Protein AF-0000000087748442 (afdb_homodimer)

Organism: NCBI:txid74557

Secondary structure (DSSP, 8-state):
--HHHHHHHHHHHHHHHHHHHHHHHHHHHHHHHT-----HHHHHHHHHHHHH-HHHHHHHHHHHHHHHHHHHHHTTS-HHHHHHHHHHHHHHHHHHHHHHTT---SSHHHHHHHHHHHHHHHHHHHHTT--/--HHHHHHHHHHHHHHHHHHHHHHHHHHHHHHHT-----HHHHHHHHHHHHH-HHHHHHHHHHHHHHHHHHHHHTTS-HHHHHHHHHHHHHHHHHHHHHHTT---SSHHHHHHHHHHHHHHHHHHHHTT--

pLDDT: mean 82.94, std 9.34, range [56.12, 96.44]

Nearest PDB structures (foldseek):
  8tgy-assembly1_A  TM=6.819E-01  e=2.103E-01  Clostridia bacterium
  8vxu-assembly1_A  TM=6.211E-01  e=9.793E-01  Clostridia bacterium
  7uwa-assembly1_h  TM=2.412E-01  e=6.612E+00  Citrus x limon
  7uwb-assembly1_o  TM=1.984E-01  e=6.973E+00  Citrus x limon
  8tgy-assembly1_A  TM=7.192E-01  e=1.270E-01  Clostridia bacterium

Foldseek 3Di:
DDLVVLLVLLLLLLLLLQQLVLLQVVLLVVLVVPQPDPDPVSVVVSVVVQCVDPSRVVSVVSNVVSVVSLVVSPVVDDPLQSVLSNVLSNLVSNVVNCVVVPDDDPDVVVSVVVSVVSVVVSVVSSVVPDD/DDPVVLLVLLLLLLLLLQQLVLLQVVLLVVLVVPQPDPDPVSVVVSVVVQCVDPSRVVSVVSNVVSVVSLVVSPVVDDPLQSVLSNVLSNVVSNVVNCVVVPDDDPDVVVVVVVSVVSNVVSVVSNVVPDD

InterPro domains:
  IPR018908 Putative transmembrane family 234 [PF10639] (10-125)
  IPR018908 Putative transmembrane family 234 [PTHR28668] (5-129)

Sequence (262 aa):
KNVMEALMSFVLVGALWGCTNPLLKQESGGAVYKRKSNALTEYLFEFYCTLSNWKFIIPFALNQSGSVAFVYFLGSSDISMAVPISNSFTFVFTAITSRLLGEKPKHPMYTYCGMLCVLVGVAICFHSKLPKNVMEALMSFVLVGALWGCTNPLLKQESGGAVYKRKSNALTEYLFEFYCTLSNWKFIIPFALNQSGSVAFVYFLGSSDISMAVPISNSFTFVFTAITSRLLGEKPKHPMYTYCGMLCVLVGVAICFHSKLP

Radius of gyration: 18.21 Å; Cα contacts (8 Å, |Δi|>4): 372; chains: 2; bounding box: 36×51×50 Å

Structure (mmCIF, N/CA/C/O backbone):
data_AF-0000000087748442-model_v1
#
loop_
_entity.id
_entity.type
_entity.pdbx_description
1 polymer 'Drug/Metabolite Transporter (DMT) Superfamily'
#
loop_
_atom_site.group_PDB
_atom_site.id
_atom_site.type_symbol
_atom_site.label_atom_id
_atom_site.label_alt_id
_atom_site.label_comp_id
_atom_site.label_asym_id
_atom_site.label_entity_id
_atom_site.label_seq_id
_atom_site.pdbx_PDB_ins_code
_atom_site.Cartn_x
_atom_site.Cartn_y
_atom_site.Cartn_z
_atom_site.occupancy
_atom_site.B_iso_or_equiv
_atom_site.auth_seq_id
_atom_site.auth_comp_id
_atom_site.auth_asym_id
_atom_site.auth_atom_id
_atom_site.pdbx_PDB_model_num
ATOM 1 N N . LYS A 1 1 ? -10.82 16.562 10.547 1 59.12 1 LYS A N 1
ATOM 2 C CA . LYS A 1 1 ? -11.383 15.227 10.391 1 59.12 1 LYS A CA 1
ATOM 3 C C . LYS A 1 1 ? -11.219 14.406 11.664 1 59.12 1 LYS A C 1
ATOM 5 O O . LYS A 1 1 ? -10.156 14.422 12.289 1 59.12 1 LYS A O 1
ATOM 10 N N . ASN A 1 2 ? -12.336 13.789 12.016 1 75.69 2 ASN A N 1
ATOM 11 C CA . ASN A 1 2 ? -12.273 13 13.234 1 75.69 2 ASN A CA 1
ATOM 12 C C . ASN A 1 2 ? -11.516 11.688 13.023 1 75.69 2 ASN A C 1
ATOM 14 O O . ASN A 1 2 ? -11.367 11.234 11.891 1 75.69 2 ASN A O 1
ATOM 18 N N . VAL A 1 3 ? -10.945 11.227 14 1 77.19 3 VAL A N 1
ATOM 19 C CA . VAL A 1 3 ? -10.078 10.047 13.984 1 77.19 3 VAL A CA 1
ATOM 20 C C . VAL A 1 3 ? -10.836 8.859 13.391 1 77.19 3 VAL A C 1
ATOM 22 O O . VAL A 1 3 ? -10.266 8.07 12.633 1 77.19 3 VAL A O 1
ATOM 25 N N . MET A 1 4 ? -12.148 8.797 13.68 1 81.31 4 MET A N 1
ATOM 26 C CA . MET A 1 4 ? -12.953 7.684 13.18 1 81.31 4 MET A CA 1
ATOM 27 C C . MET A 1 4 ? -13.133 7.773 11.672 1 81.31 4 MET A C 1
ATOM 29 O O . MET A 1 4 ? -13.07 6.758 10.969 1 81.31 4 MET A O 1
ATOM 33 N N . GLU A 1 5 ? -13.359 8.938 11.211 1 86.38 5 GLU A N 1
ATOM 34 C CA . GLU A 1 5 ? -13.492 9.141 9.773 1 86.38 5 GLU A CA 1
ATOM 35 C C . GLU A 1 5 ? -12.203 8.773 9.039 1 86.38 5 GLU A C 1
ATOM 37 O O . GLU A 1 5 ? -12.242 8.188 7.961 1 86.38 5 GLU A O 1
ATOM 42 N N . ALA A 1 6 ? -11.125 9.133 9.648 1 84.94 6 ALA A N 1
ATOM 43 C CA . ALA A 1 6 ? -9.82 8.789 9.07 1 84.94 6 ALA A CA 1
ATOM 44 C C . ALA A 1 6 ? -9.625 7.277 9.016 1 84.94 6 ALA A C 1
ATOM 46 O O . ALA A 1 6 ? -9.203 6.738 7.992 1 84.94 6 ALA A O 1
ATOM 47 N N . LEU A 1 7 ? -10.008 6.668 10.094 1 85.31 7 LEU A N 1
ATOM 48 C CA . LEU A 1 7 ? -9.867 5.215 10.156 1 85.31 7 LEU A CA 1
ATOM 49 C C . LEU A 1 7 ? -10.688 4.543 9.055 1 85.31 7 LEU A C 1
ATOM 51 O O . LEU A 1 7 ? -10.18 3.67 8.344 1 85.31 7 LEU A O 1
ATOM 55 N N . MET A 1 8 ? -11.914 4.969 8.922 1 90.81 8 MET A N 1
ATOM 56 C CA . MET A 1 8 ? -12.789 4.359 7.922 1 90.81 8 MET A CA 1
ATOM 57 C C . MET A 1 8 ? -12.258 4.602 6.512 1 90.81 8 MET A C 1
ATOM 59 O O . MET A 1 8 ? -12.352 3.729 5.648 1 90.81 8 MET A O 1
ATOM 63 N N . SER A 1 9 ? -11.781 5.766 6.328 1 92.69 9 SER A N 1
ATOM 64 C CA . SER A 1 9 ? -11.227 6.113 5.023 1 92.69 9 SER A CA 1
ATOM 65 C C . SER A 1 9 ? -10.062 5.195 4.66 1 92.69 9 SER A C 1
ATOM 67 O O . SER A 1 9 ? -9.992 4.695 3.533 1 92.69 9 SER A O 1
ATOM 69 N N . PHE A 1 10 ? -9.227 4.887 5.586 1 92.44 10 PHE A N 1
ATOM 70 C CA . PHE A 1 10 ? -8.039 4.105 5.266 1 92.44 10 PHE A CA 1
ATOM 71 C C . PHE A 1 10 ? -8.344 2.615 5.297 1 92.44 10 PHE A C 1
ATOM 73 O O . PHE A 1 10 ? -7.637 1.817 4.676 1 92.44 10 PHE A O 1
ATOM 80 N N . VAL A 1 11 ? -9.414 2.252 5.992 1 91.38 11 VAL A N 1
ATOM 81 C CA . VAL A 1 11 ? -9.914 0.891 5.852 1 91.38 11 VAL A CA 1
ATOM 82 C C . VAL A 1 11 ? -10.422 0.67 4.426 1 91.38 11 VAL A C 1
ATOM 84 O O . VAL A 1 11 ? -10.164 -0.376 3.828 1 91.38 11 VAL A O 1
ATOM 87 N N . LEU A 1 12 ? -11.141 1.641 3.953 1 95.31 12 LEU A N 1
ATOM 88 C CA . LEU A 1 12 ? -11.625 1.565 2.58 1 95.31 12 LEU A CA 1
ATOM 89 C C . LEU A 1 12 ? -10.469 1.417 1.603 1 95.31 12 LEU A C 1
ATOM 91 O O . LEU A 1 12 ? -10.516 0.583 0.696 1 95.31 12 LEU A O 1
ATOM 95 N N . VAL A 1 13 ? -9.43 2.201 1.771 1 95.62 13 VAL A N 1
ATOM 96 C CA . VAL A 1 13 ? -8.234 2.137 0.938 1 95.62 13 VAL A CA 1
ATOM 97 C C . VAL A 1 13 ? -7.613 0.745 1.028 1 95.62 13 VAL A C 1
ATOM 99 O O . VAL A 1 13 ? -7.309 0.127 0.006 1 95.62 13 VAL A O 1
ATOM 102 N N . GLY A 1 14 ? -7.488 0.225 2.246 1 95.25 14 GLY A N 1
ATOM 103 C CA . GLY A 1 14 ? -6.973 -1.119 2.453 1 95.25 14 GLY A CA 1
ATOM 104 C C . GLY A 1 14 ? -7.809 -2.189 1.773 1 95.25 14 GLY A C 1
ATOM 105 O O . GLY A 1 14 ? -7.266 -3.154 1.23 1 95.25 14 GLY A O 1
ATOM 106 N N . ALA A 1 15 ? -9.086 -1.947 1.81 1 95.81 15 ALA A N 1
ATOM 107 C CA . ALA A 1 15 ? -9.984 -2.898 1.164 1 95.81 15 ALA A CA 1
ATOM 108 C C . ALA A 1 15 ? -9.82 -2.867 -0.353 1 95.81 15 ALA A C 1
ATOM 110 O O . ALA A 1 15 ? -9.773 -3.914 -1.001 1 95.81 15 ALA A O 1
ATOM 111 N N . LEU A 1 16 ? -9.789 -1.716 -0.902 1 95.88 16 LEU A N 1
ATOM 112 C CA . LEU A 1 16 ? -9.617 -1.571 -2.344 1 95.88 16 LEU A CA 1
ATOM 113 C C . LEU A 1 16 ? -8.312 -2.223 -2.805 1 95.88 16 LEU A C 1
ATOM 115 O O . LEU A 1 16 ? -8.312 -2.998 -3.766 1 95.88 16 LEU A O 1
ATOM 119 N N . TRP A 1 17 ? -7.238 -1.954 -2.115 1 96.38 17 TRP A N 1
ATOM 120 C CA . TRP A 1 17 ? -5.961 -2.57 -2.459 1 96.38 17 TRP A CA 1
ATOM 121 C C . TRP A 1 17 ? -5.984 -4.066 -2.168 1 96.38 17 TRP A C 1
ATOM 123 O O . TRP A 1 17 ? -5.633 -4.879 -3.027 1 96.38 17 TRP A O 1
ATOM 133 N N . GLY A 1 18 ? -6.402 -4.457 -1.036 1 95.44 18 GLY A N 1
ATOM 134 C CA . GLY A 1 18 ? -6.34 -5.832 -0.576 1 95.44 18 GLY A CA 1
ATOM 135 C C . GLY A 1 18 ? -7.199 -6.777 -1.396 1 95.44 18 GLY A C 1
ATOM 136 O O . GLY A 1 18 ? -6.809 -7.914 -1.656 1 95.44 18 GLY A O 1
ATOM 137 N N . CYS A 1 19 ? -8.359 -6.324 -1.807 1 95.94 19 CYS A N 1
ATOM 138 C CA . CYS A 1 19 ? -9.258 -7.172 -2.578 1 95.94 19 CYS A CA 1
ATOM 139 C C . CYS A 1 19 ? -8.797 -7.289 -4.023 1 95.94 19 CYS A C 1
ATOM 141 O O . CYS A 1 19 ? -9.016 -8.312 -4.672 1 95.94 19 CYS A O 1
ATOM 143 N N . THR A 1 20 ? -8.148 -6.332 -4.484 1 96 20 THR A N 1
ATOM 144 C CA . THR A 1 20 ? -7.797 -6.332 -5.898 1 96 20 THR A CA 1
ATOM 145 C C . THR A 1 20 ? -6.422 -6.957 -6.113 1 96 20 THR A C 1
ATOM 147 O O . THR A 1 20 ? -6.141 -7.504 -7.184 1 96 20 THR A O 1
ATOM 150 N N . ASN A 1 21 ? -5.535 -6.957 -5.145 1 93.88 21 ASN A N 1
ATOM 151 C CA . ASN A 1 21 ? -4.168 -7.453 -5.285 1 93.88 21 ASN A CA 1
ATOM 152 C C . ASN A 1 21 ? -4.145 -8.914 -5.73 1 93.88 21 ASN A C 1
ATOM 154 O O . ASN A 1 21 ? -3.461 -9.258 -6.695 1 93.88 21 ASN A O 1
ATOM 158 N N . PRO A 1 22 ? -4.879 -9.797 -5.094 1 92.75 22 PRO A N 1
ATOM 159 C CA . PRO A 1 22 ? -4.855 -11.188 -5.539 1 92.75 22 PRO A CA 1
ATOM 160 C C . PRO A 1 22 ? -5.402 -11.367 -6.953 1 92.75 22 PRO A C 1
ATOM 162 O O . PRO A 1 22 ? -4.941 -12.242 -7.691 1 92.75 22 PRO A O 1
ATOM 165 N N . LEU A 1 23 ? -6.422 -10.609 -7.34 1 92.44 23 LEU A N 1
ATOM 166 C CA . LEU A 1 23 ? -6.953 -10.648 -8.695 1 92.44 23 LEU A CA 1
ATOM 167 C C . LEU A 1 23 ? -5.898 -10.203 -9.703 1 92.44 23 LEU A C 1
ATOM 169 O O . LEU A 1 23 ? -5.758 -10.805 -10.773 1 92.44 23 LEU A O 1
ATOM 173 N N . LEU A 1 24 ? -5.191 -9.195 -9.391 1 91.19 24 LEU A N 1
ATOM 174 C CA . LEU A 1 24 ? -4.125 -8.695 -10.25 1 91.19 24 LEU A CA 1
ATOM 175 C C . LEU A 1 24 ? -2.99 -9.703 -10.359 1 91.19 24 LEU A C 1
ATOM 177 O O . LEU A 1 24 ? -2.422 -9.891 -11.438 1 91.19 24 LEU A O 1
ATOM 181 N N . LYS A 1 25 ? -2.65 -10.312 -9.25 1 89.5 25 LYS A N 1
ATOM 182 C CA . LYS A 1 25 ? -1.632 -11.359 -9.258 1 89.5 25 LYS A CA 1
ATOM 183 C C . LYS A 1 25 ? -1.988 -12.469 -10.25 1 89.5 25 LYS A C 1
ATOM 185 O O . LYS A 1 25 ? -1.144 -12.898 -11.031 1 89.5 25 LYS A O 1
ATOM 190 N N . GLN A 1 26 ? -3.199 -12.906 -10.195 1 88.31 26 GLN A N 1
ATOM 191 C CA . GLN A 1 26 ? -3.646 -13.992 -11.062 1 88.31 26 GLN A CA 1
ATOM 192 C C . GLN A 1 26 ? -3.479 -13.625 -12.531 1 88.31 26 GLN A C 1
ATOM 194 O O . GLN A 1 26 ? -2.992 -14.43 -13.328 1 88.31 26 GLN A O 1
ATOM 199 N N . GLU A 1 27 ? -3.904 -12.398 -12.867 1 86.19 27 GLU A N 1
ATOM 200 C CA . GLU A 1 27 ? -3.867 -11.984 -14.266 1 86.19 27 GLU A CA 1
ATOM 201 C C . GLU A 1 27 ? -2.441 -11.672 -14.711 1 86.19 27 GLU A C 1
ATOM 203 O O . GLU A 1 27 ? -2.086 -11.883 -15.867 1 86.19 27 GLU A O 1
ATOM 208 N N . SER A 1 28 ? -1.624 -11.18 -13.844 1 81.94 28 SER A N 1
ATOM 209 C CA . SER A 1 28 ? -0.235 -10.867 -14.172 1 81.94 28 SER A CA 1
ATOM 210 C C . SER A 1 28 ? 0.603 -12.133 -14.289 1 81.94 28 SER A C 1
ATOM 212 O O . SER A 1 28 ? 1.514 -12.203 -15.117 1 81.94 28 SER A O 1
ATOM 214 N N . GLY A 1 29 ? 0.364 -13.039 -13.406 1 78.19 29 GLY A N 1
ATOM 215 C CA . GLY A 1 29 ? 1.04 -14.328 -13.492 1 78.19 29 GLY A CA 1
ATOM 216 C C . GLY A 1 29 ? 0.801 -15.039 -14.812 1 78.19 29 GLY A C 1
ATOM 217 O O . GLY A 1 29 ? 1.721 -15.633 -15.375 1 78.19 29 GLY A O 1
ATOM 218 N N . GLY A 1 30 ? -0.399 -14.953 -15.234 1 73.94 30 GLY A N 1
ATOM 219 C CA . GLY A 1 30 ? -0.72 -15.547 -16.516 1 73.94 30 GLY A CA 1
ATOM 220 C C . GLY A 1 30 ? 0.027 -14.914 -17.672 1 73.94 30 GLY A C 1
ATOM 221 O O . GLY A 1 30 ? 0.4 -15.594 -18.625 1 73.94 30 GLY A O 1
ATOM 222 N N . ALA A 1 31 ? 0.34 -13.672 -17.531 1 68.44 31 ALA A N 1
ATOM 223 C CA . ALA A 1 31 ? 1.034 -12.938 -18.578 1 68.44 31 ALA A CA 1
ATOM 224 C C . ALA A 1 31 ? 2.508 -13.328 -18.641 1 68.44 31 ALA A C 1
ATOM 226 O O . ALA A 1 31 ? 3.07 -13.477 -19.734 1 68.44 31 ALA A O 1
ATOM 227 N N . VAL A 1 32 ? 3.119 -13.516 -17.562 1 64.69 32 VAL A N 1
ATOM 228 C CA . VAL A 1 32 ? 4.531 -13.867 -17.484 1 64.69 32 VAL A CA 1
ATOM 229 C C . VAL A 1 32 ? 4.758 -15.242 -18.125 1 64.69 32 VAL A C 1
ATOM 231 O O . VAL A 1 32 ? 5.754 -15.453 -18.812 1 64.69 32 VAL A O 1
ATOM 234 N N . TYR A 1 33 ? 3.814 -16 -18.031 1 62.84 33 TYR A N 1
ATOM 235 C CA . TYR A 1 33 ? 3.926 -17.359 -18.547 1 62.84 33 TYR A CA 1
ATOM 236 C C . TYR A 1 33 ? 3.717 -17.391 -20.062 1 62.84 33 TYR A C 1
ATOM 238 O O . TYR A 1 33 ? 4.145 -18.328 -20.734 1 62.84 33 TYR A O 1
ATOM 246 N N . LYS A 1 34 ? 3.209 -16.359 -20.547 1 63.75 34 LYS A N 1
ATOM 247 C CA . LYS A 1 34 ? 2.932 -16.312 -21.969 1 63.75 34 LYS A CA 1
ATOM 248 C C . LYS A 1 34 ? 4.102 -15.711 -22.75 1 63.75 34 LYS A C 1
ATOM 250 O O . LYS A 1 34 ? 4.109 -15.711 -23.984 1 63.75 34 LYS A O 1
ATOM 255 N N . ARG A 1 35 ? 5.082 -15.367 -22.016 1 62.91 35 ARG A N 1
ATOM 256 C CA . ARG A 1 35 ? 6.215 -14.695 -22.641 1 62.91 35 ARG A CA 1
ATOM 257 C C . ARG A 1 35 ? 7.062 -15.68 -23.438 1 62.91 35 ARG A C 1
ATOM 259 O O . ARG A 1 35 ? 7.465 -16.719 -22.922 1 62.91 35 ARG A O 1
ATOM 266 N N . LYS A 1 36 ? 7.16 -15.445 -24.672 1 64.94 36 LYS A N 1
ATOM 267 C CA . LYS A 1 36 ? 7.863 -16.328 -25.609 1 64.94 36 LYS A CA 1
ATOM 268 C C . LYS A 1 36 ? 9.312 -15.883 -25.797 1 64.94 36 LYS A C 1
ATOM 270 O O . LYS A 1 36 ? 10.188 -16.703 -26.078 1 64.94 36 LYS A O 1
ATOM 275 N N . SER A 1 37 ? 9.484 -14.531 -25.594 1 70.12 37 SER A N 1
ATOM 276 C CA . SER A 1 37 ? 10.844 -14.031 -25.781 1 70.12 37 SER A CA 1
ATOM 277 C C . SER A 1 37 ? 11.156 -12.898 -24.812 1 70.12 37 SER A C 1
ATOM 279 O O . SER A 1 37 ? 10.25 -12.352 -24.172 1 70.12 37 SER A O 1
ATOM 281 N N . ASN A 1 38 ? 12.438 -12.562 -24.703 1 69.75 38 ASN A N 1
ATOM 282 C CA . ASN A 1 38 ? 12.867 -11.492 -23.812 1 69.75 38 ASN A CA 1
ATOM 283 C C . ASN A 1 38 ? 13.031 -10.172 -24.547 1 69.75 38 ASN A C 1
ATOM 285 O O . ASN A 1 38 ? 13.766 -9.289 -24.094 1 69.75 38 ASN A O 1
ATOM 289 N N . ALA A 1 39 ? 12.414 -10.133 -25.688 1 74.44 39 ALA A N 1
ATOM 290 C CA . ALA A 1 39 ? 12.477 -8.883 -26.438 1 74.44 39 ALA A CA 1
ATOM 291 C C . ALA A 1 39 ? 11.641 -7.797 -25.766 1 74.44 39 ALA A C 1
ATOM 293 O O . ALA A 1 39 ? 10.586 -8.086 -25.188 1 74.44 39 ALA A O 1
ATOM 294 N N . LEU A 1 40 ? 12.07 -6.602 -25.688 1 75.75 40 LEU A N 1
ATOM 295 C CA . LEU A 1 40 ? 11.391 -5.449 -25.109 1 75.75 40 LEU A CA 1
ATOM 296 C C . LEU A 1 40 ? 9.984 -5.309 -25.688 1 75.75 40 LEU A C 1
ATOM 298 O O . LEU A 1 40 ? 9.039 -4.98 -24.953 1 75.75 40 LEU A O 1
ATOM 302 N N . THR A 1 41 ? 9.891 -5.555 -26.938 1 73.44 41 THR A N 1
ATOM 303 C CA . THR A 1 41 ? 8.602 -5.445 -27.609 1 73.44 41 THR A CA 1
ATOM 304 C C . THR A 1 41 ? 7.602 -6.438 -27.016 1 73.44 41 THR A C 1
ATOM 306 O O . THR A 1 41 ? 6.418 -6.129 -26.891 1 73.44 41 THR A O 1
ATOM 309 N N . GLU A 1 42 ? 8.094 -7.594 -26.75 1 74.25 42 GLU A N 1
ATOM 310 C CA . GLU A 1 42 ? 7.219 -8.609 -26.188 1 74.25 42 GLU A CA 1
ATOM 311 C C . GLU A 1 42 ? 6.75 -8.211 -24.781 1 74.25 42 GLU A C 1
ATOM 313 O O . GLU A 1 42 ? 5.598 -8.445 -24.422 1 74.25 42 GLU A O 1
ATOM 318 N N . TYR A 1 43 ? 7.621 -7.566 -24.062 1 71.94 43 TYR A N 1
ATOM 319 C CA . TYR A 1 43 ? 7.25 -7.059 -22.75 1 71.94 43 TYR A CA 1
ATOM 320 C C . TYR A 1 43 ? 6.172 -5.988 -22.859 1 71.94 43 TYR A C 1
ATOM 322 O O . TYR A 1 43 ? 5.199 -5.992 -22.094 1 71.94 43 TYR A O 1
ATOM 330 N N . LEU A 1 44 ? 6.387 -5.125 -23.781 1 72.81 44 LEU A N 1
ATOM 331 C CA . LEU A 1 44 ? 5.422 -4.051 -24 1 72.81 44 LEU A CA 1
ATOM 332 C C . LEU A 1 44 ? 4.078 -4.605 -24.469 1 72.81 44 LEU A C 1
ATOM 334 O O . LEU A 1 44 ? 3.025 -4.137 -24.031 1 72.81 44 LEU A O 1
ATOM 338 N N . PHE A 1 45 ? 4.176 -5.543 -25.359 1 71.12 45 PHE A N 1
ATOM 339 C CA . PHE A 1 45 ? 2.957 -6.176 -25.844 1 71.12 45 PHE A CA 1
ATOM 340 C C . PHE A 1 45 ? 2.227 -6.879 -24.703 1 71.12 45 PHE A C 1
ATOM 342 O O . PHE A 1 45 ? 1.004 -6.77 -24.578 1 71.12 45 PHE A O 1
ATOM 349 N N . GLU A 1 46 ? 2.971 -7.648 -23.938 1 72.06 46 GLU A N 1
ATOM 350 C CA . GLU A 1 46 ? 2.398 -8.312 -22.766 1 72.06 46 GLU A CA 1
ATOM 351 C C . GLU A 1 46 ? 1.724 -7.312 -21.844 1 72.06 46 GLU A C 1
ATOM 353 O O . GLU A 1 46 ? 0.631 -7.57 -21.328 1 72.06 46 GLU A O 1
ATOM 358 N N . PHE A 1 47 ? 2.484 -6.301 -21.672 1 72.31 47 PHE A N 1
ATOM 359 C CA . PHE A 1 47 ? 1.959 -5.23 -20.828 1 72.31 47 PHE A CA 1
ATOM 360 C C . PHE A 1 47 ? 0.668 -4.672 -21.422 1 72.31 47 PHE A C 1
ATOM 362 O O . PHE A 1 47 ? -0.312 -4.477 -20.688 1 72.31 47 PHE A O 1
ATOM 369 N N . TYR A 1 48 ? 0.701 -4.43 -22.625 1 70.62 48 TYR A N 1
ATOM 370 C CA . TYR A 1 48 ? -0.484 -3.936 -23.312 1 70.62 48 TYR A CA 1
ATOM 371 C C . TYR A 1 48 ? -1.631 -4.934 -23.219 1 70.62 48 TYR A C 1
ATOM 373 O O . TYR A 1 48 ? -2.77 -4.555 -22.922 1 70.62 48 TYR A O 1
ATOM 381 N N . CYS A 1 49 ? -1.395 -6.203 -23.438 1 68.75 49 CYS A N 1
ATOM 382 C CA . CYS A 1 49 ? -2.42 -7.238 -23.375 1 68.75 49 CYS A CA 1
ATOM 383 C C . CYS A 1 49 ? -3.016 -7.332 -21.984 1 68.75 49 CYS A C 1
ATOM 385 O O . CYS A 1 49 ? -4.227 -7.504 -21.828 1 68.75 49 CYS A O 1
ATOM 387 N N . THR A 1 50 ? -2.133 -7.227 -21.094 1 71.69 50 THR A N 1
ATOM 388 C CA . THR A 1 50 ? -2.592 -7.277 -19.703 1 71.69 50 THR A CA 1
ATOM 389 C C . THR A 1 50 ? -3.49 -6.086 -19.391 1 71.69 50 THR A C 1
ATOM 391 O O . THR A 1 50 ? -4.543 -6.242 -18.766 1 71.69 50 THR A O 1
ATOM 394 N N . LEU A 1 51 ? -3.135 -5 -19.984 1 74.25 51 LEU A N 1
ATOM 395 C CA . LEU A 1 51 ? -3.906 -3.787 -19.719 1 74.25 51 LEU A CA 1
ATOM 396 C C . LEU A 1 51 ? -5.207 -3.789 -20.516 1 74.25 51 LEU A C 1
ATOM 398 O O . LEU A 1 51 ? -6.148 -3.068 -20.188 1 74.25 51 LEU A O 1
ATOM 402 N N . SER A 1 52 ? -5.238 -4.637 -21.453 1 75.06 52 SER A N 1
ATOM 403 C CA . SER A 1 52 ? -6.441 -4.695 -22.266 1 75.06 52 SER A CA 1
ATOM 404 C C . SER A 1 52 ? -7.398 -5.773 -21.781 1 75.06 52 SER A C 1
ATOM 406 O O . SER A 1 52 ? -8.539 -5.852 -22.234 1 75.06 52 SER A O 1
ATOM 408 N N . ASN A 1 53 ? -7.051 -6.637 -21.047 1 82.62 53 ASN A N 1
ATOM 409 C CA . ASN A 1 53 ? -7.887 -7.676 -20.453 1 82.62 53 ASN A CA 1
ATOM 410 C C . ASN A 1 53 ? -8.75 -7.121 -19.312 1 82.62 53 ASN A C 1
ATOM 412 O O . ASN A 1 53 ? -8.227 -6.574 -18.344 1 82.62 53 ASN A O 1
ATOM 416 N N . TRP A 1 54 ? -10.102 -7.309 -19.547 1 86.56 54 TRP A N 1
ATOM 417 C CA . TRP A 1 54 ? -11.016 -6.742 -18.562 1 86.56 54 TRP A CA 1
ATOM 418 C C . TRP A 1 54 ? -10.797 -7.363 -17.188 1 86.56 54 TRP A C 1
ATOM 420 O O . TRP A 1 54 ? -11.047 -6.723 -16.156 1 86.56 54 TRP A O 1
ATOM 430 N N . LYS A 1 55 ? -10.367 -8.609 -17.172 1 89.44 55 LYS A N 1
ATOM 431 C CA . LYS A 1 55 ? -10.086 -9.281 -15.898 1 89.44 55 LYS A CA 1
ATOM 432 C C . LYS A 1 55 ? -8.922 -8.609 -15.172 1 89.44 55 LYS A C 1
ATOM 434 O O . LYS A 1 55 ? -8.766 -8.781 -13.961 1 89.44 55 LYS A O 1
ATOM 439 N N . PHE A 1 56 ? -8.18 -7.852 -15.898 1 89.81 56 PHE A N 1
ATOM 440 C CA . PHE A 1 56 ? -7.066 -7.113 -15.32 1 89.81 56 PHE A CA 1
ATOM 441 C C . PHE A 1 56 ? -7.445 -5.656 -15.086 1 89.81 56 PHE A C 1
ATOM 443 O O . PHE A 1 56 ? -7.191 -5.105 -14.008 1 89.81 56 PHE A O 1
ATOM 450 N N . ILE A 1 57 ? -8.047 -5.074 -16.062 1 89.25 57 ILE A N 1
ATOM 451 C CA . ILE A 1 57 ? -8.258 -3.633 -16.062 1 89.25 57 ILE A CA 1
ATOM 452 C C . ILE A 1 57 ? -9.203 -3.252 -14.914 1 89.25 57 ILE A C 1
ATOM 454 O O . ILE A 1 57 ? -9.031 -2.207 -14.281 1 89.25 57 ILE A O 1
ATOM 458 N N . ILE A 1 58 ? -10.18 -4.023 -14.727 1 91.88 58 ILE A N 1
ATOM 459 C CA . ILE A 1 58 ? -11.18 -3.686 -13.719 1 91.88 58 ILE A CA 1
ATOM 460 C C . ILE A 1 58 ? -10.539 -3.711 -12.328 1 91.88 58 ILE A C 1
ATOM 462 O O . ILE A 1 58 ? -10.586 -2.717 -11.602 1 91.88 58 ILE A O 1
ATOM 466 N N . PRO A 1 59 ? -9.906 -4.816 -11.992 1 93.56 59 PRO A N 1
ATOM 467 C CA . PRO A 1 59 ? -9.242 -4.789 -10.688 1 93.56 59 PRO A CA 1
ATOM 468 C C . PRO A 1 59 ? -8.148 -3.725 -10.602 1 93.56 59 PRO A C 1
ATOM 470 O O . PRO A 1 59 ? -7.934 -3.139 -9.539 1 93.56 59 PRO A O 1
ATOM 473 N N . PHE A 1 60 ? -7.516 -3.51 -11.68 1 91.88 60 PHE A N 1
ATOM 474 C CA . PHE A 1 60 ? -6.473 -2.492 -11.688 1 91.88 60 PHE A CA 1
ATOM 475 C C . PHE A 1 60 ? -7.062 -1.106 -11.453 1 91.88 60 PHE A C 1
ATOM 477 O O . PHE A 1 60 ? -6.527 -0.318 -10.672 1 91.88 60 PHE A O 1
ATOM 484 N N . ALA A 1 61 ? -8.094 -0.836 -12.18 1 90.38 61 ALA A N 1
ATOM 485 C CA . ALA A 1 61 ? -8.758 0.452 -12.008 1 90.38 61 ALA A CA 1
ATOM 486 C C . ALA A 1 61 ? -9.25 0.631 -10.578 1 90.38 61 ALA A C 1
ATOM 488 O O . ALA A 1 61 ? -9.125 1.713 -10 1 90.38 61 ALA A O 1
ATOM 489 N N . LEU A 1 62 ? -9.805 -0.365 -10.016 1 93.31 62 LEU A N 1
ATOM 490 C CA . LEU A 1 62 ? -10.25 -0.322 -8.633 1 93.31 62 LEU A CA 1
ATOM 491 C C . LEU A 1 62 ? -9.062 -0.139 -7.688 1 93.31 62 LEU A C 1
ATOM 493 O O . LEU A 1 62 ? -9.141 0.636 -6.73 1 93.31 62 LEU A O 1
ATOM 497 N N . ASN A 1 63 ? -8 -0.841 -7.957 1 94.69 63 ASN A N 1
ATOM 498 C CA . ASN A 1 63 ? -6.773 -0.696 -7.188 1 94.69 63 ASN A CA 1
ATOM 499 C C . ASN A 1 63 ? -6.254 0.738 -7.223 1 94.69 63 ASN A C 1
ATOM 501 O O . ASN A 1 63 ? -5.953 1.321 -6.18 1 94.69 63 ASN A O 1
ATOM 505 N N . GLN A 1 64 ? -6.238 1.336 -8.406 1 89.75 64 GLN A N 1
ATOM 506 C CA . GLN A 1 64 ? -5.77 2.707 -8.586 1 89.75 64 GLN A CA 1
ATOM 507 C C . GLN A 1 64 ? -6.711 3.701 -7.914 1 89.75 64 GLN A C 1
ATOM 509 O O . GLN A 1 64 ? -6.273 4.742 -7.418 1 89.75 64 GLN A O 1
ATOM 514 N N . SER A 1 65 ? -7.969 3.414 -7.965 1 92.12 65 SER A N 1
ATOM 515 C CA . SER A 1 65 ? -8.906 4.254 -7.23 1 92.12 65 SER A CA 1
ATOM 516 C C . SER A 1 65 ? -8.578 4.285 -5.742 1 92.12 65 SER A C 1
ATOM 518 O O . SER A 1 65 ? -8.766 5.305 -5.078 1 92.12 65 SER A O 1
ATOM 520 N N . GLY A 1 66 ? -8.094 3.152 -5.227 1 94.19 66 GLY A N 1
ATOM 521 C CA . GLY A 1 66 ? -7.57 3.129 -3.869 1 94.19 66 GLY A CA 1
ATOM 522 C C . GLY A 1 66 ? -6.398 4.074 -3.666 1 94.19 66 GLY A C 1
ATOM 523 O O . GLY A 1 66 ? -6.344 4.793 -2.666 1 94.19 66 GLY A O 1
ATOM 524 N N . SER A 1 67 ? -5.512 4.133 -4.648 1 92 67 SER A N 1
ATOM 525 C CA . SER A 1 67 ? -4.355 5.023 -4.578 1 92 67 SER A CA 1
ATOM 526 C C . SER A 1 67 ? -4.785 6.488 -4.582 1 92 67 SER A C 1
ATOM 528 O O . SER A 1 67 ? -4.246 7.297 -3.826 1 92 67 SER A O 1
ATOM 530 N N . VAL A 1 68 ? -5.695 6.805 -5.422 1 87.81 68 VAL A N 1
ATOM 531 C CA . VAL A 1 68 ? -6.207 8.172 -5.5 1 87.81 68 VAL A CA 1
ATOM 532 C C . VAL A 1 68 ? -6.898 8.531 -4.188 1 87.81 68 VAL A C 1
ATOM 534 O O . VAL A 1 68 ? -6.688 9.617 -3.646 1 87.81 68 VAL A O 1
ATOM 537 N N . ALA A 1 69 ? -7.754 7.656 -3.703 1 91.25 69 ALA A N 1
ATOM 538 C CA . ALA A 1 69 ? -8.414 7.871 -2.416 1 91.25 69 ALA A CA 1
ATOM 539 C C . ALA A 1 69 ? -7.387 8.031 -1.297 1 91.25 69 ALA A C 1
ATOM 541 O O . ALA A 1 69 ? -7.535 8.898 -0.431 1 91.25 69 ALA A O 1
ATOM 542 N N . PHE A 1 70 ? -6.406 7.254 -1.313 1 94.44 70 PHE A N 1
ATOM 543 C CA . PHE A 1 70 ? -5.359 7.32 -0.304 1 94.44 70 PHE A CA 1
ATOM 544 C C . PHE A 1 70 ? -4.73 8.711 -0.266 1 94.44 70 PHE A C 1
ATOM 546 O O . PHE A 1 70 ? -4.629 9.32 0.799 1 94.44 70 PHE A O 1
ATOM 553 N N . VAL A 1 71 ? -4.32 9.172 -1.414 1 89.75 71 VAL A N 1
ATOM 554 C CA . VAL A 1 71 ? -3.66 10.477 -1.501 1 89.75 71 VAL A CA 1
ATOM 555 C C . VAL A 1 71 ? -4.621 11.57 -1.058 1 89.75 71 VAL A C 1
ATOM 557 O O . VAL A 1 71 ? -4.219 12.516 -0.371 1 89.75 71 VAL A O 1
ATOM 560 N N . TYR A 1 72 ? -5.797 11.43 -1.457 1 86.12 72 TYR A N 1
ATOM 561 C CA . TYR A 1 72 ? -6.805 12.414 -1.077 1 86.12 72 TYR A CA 1
ATOM 562 C C . TYR A 1 72 ? -6.98 12.461 0.436 1 86.12 72 TYR A C 1
ATOM 564 O O . TYR A 1 72 ? -6.988 13.539 1.033 1 86.12 72 TYR A O 1
ATOM 572 N N . PHE A 1 73 ? -7.148 11.312 1.084 1 90.38 73 PHE A N 1
ATOM 573 C CA . PHE A 1 73 ? -7.363 11.25 2.525 1 90.38 73 PHE A CA 1
ATOM 574 C C . PHE A 1 73 ? -6.094 11.617 3.281 1 90.38 73 PHE A C 1
ATOM 576 O O . PHE A 1 73 ? -6.156 12.133 4.398 1 90.38 73 PHE A O 1
ATOM 583 N N . LEU A 1 74 ? -5.012 11.344 2.66 1 87.56 74 LEU A N 1
ATOM 584 C CA . LEU A 1 74 ? -3.711 11.625 3.254 1 87.56 74 LEU A CA 1
ATOM 585 C C . LEU A 1 74 ? -3.551 13.117 3.525 1 87.56 74 LEU A C 1
ATOM 587 O O . LEU A 1 74 ? -2.873 13.508 4.477 1 87.56 74 LEU A O 1
ATOM 591 N N . GLY A 1 75 ? -4.102 13.945 2.713 1 85.06 75 GLY A N 1
ATOM 592 C CA . GLY A 1 75 ? -3.965 15.391 2.826 1 85.06 75 GLY A CA 1
ATOM 593 C C . GLY A 1 75 ? -4.465 15.938 4.152 1 85.06 75 GLY A C 1
ATOM 594 O O . GLY A 1 75 ? -3.953 16.938 4.645 1 85.06 75 GLY A O 1
ATOM 595 N N . SER A 1 76 ? -5.398 15.266 4.762 1 84.56 76 SER A N 1
ATOM 596 C CA . SER A 1 76 ? -5.996 15.781 5.988 1 84.56 76 SER A CA 1
ATOM 597 C C . SER A 1 76 ? -5.73 14.852 7.168 1 84.56 76 SER A C 1
ATOM 599 O O . SER A 1 76 ? -6.391 14.961 8.203 1 84.56 76 SER A O 1
ATOM 601 N N . SER A 1 77 ? -4.855 13.898 6.965 1 84.5 77 SER A N 1
ATOM 602 C CA . SER A 1 77 ? -4.602 12.906 8.008 1 84.5 77 SER A CA 1
ATOM 603 C C . SER A 1 77 ? -3.125 12.883 8.398 1 84.5 77 SER A C 1
ATOM 605 O O . SER A 1 77 ? -2.279 13.414 7.676 1 84.5 77 SER A O 1
ATOM 607 N N . ASP A 1 78 ? -2.863 12.312 9.609 1 83.69 78 ASP A N 1
ATOM 608 C CA . ASP A 1 78 ? -1.488 12.055 10.023 1 83.69 78 ASP A CA 1
ATOM 609 C C . ASP A 1 78 ? -0.896 10.875 9.258 1 83.69 78 ASP A C 1
ATOM 611 O O . ASP A 1 78 ? -1.447 9.773 9.289 1 83.69 78 ASP A O 1
ATOM 615 N N . ILE A 1 79 ? 0.158 11.164 8.602 1 80.94 79 ILE A N 1
ATOM 616 C CA . ILE A 1 79 ? 0.752 10.172 7.723 1 80.94 79 ILE A CA 1
ATOM 617 C C . ILE A 1 79 ? 1.268 8.992 8.547 1 80.94 79 ILE A C 1
ATOM 619 O O . ILE A 1 79 ? 1.27 7.852 8.078 1 80.94 79 ILE A O 1
ATOM 623 N N . SER A 1 80 ? 1.696 9.125 9.758 1 78.88 80 SER A N 1
ATOM 624 C CA . SER A 1 80 ? 2.219 8.086 10.633 1 78.88 80 SER A CA 1
ATOM 625 C C . SER A 1 80 ? 1.141 7.066 10.992 1 78.88 80 SER A C 1
ATOM 627 O O . SER A 1 80 ? 1.447 5.957 11.438 1 78.88 80 SER A O 1
ATOM 629 N N . MET A 1 81 ? -0.071 7.469 10.672 1 81.88 81 MET A N 1
ATOM 630 C CA . MET A 1 81 ? -1.169 6.543 10.922 1 81.88 81 MET A CA 1
ATOM 631 C C . MET A 1 81 ? -1.754 6.02 9.617 1 81.88 81 MET A C 1
ATOM 633 O O . MET A 1 81 ? -2.113 4.848 9.516 1 81.88 81 MET A O 1
ATOM 637 N N . ALA A 1 82 ? -1.829 6.867 8.727 1 87.94 82 ALA A N 1
ATOM 638 C CA . ALA A 1 82 ? -2.484 6.531 7.465 1 87.94 82 ALA A CA 1
ATOM 639 C C . ALA A 1 82 ? -1.823 5.32 6.809 1 87.94 82 ALA A C 1
ATOM 641 O O . ALA A 1 82 ? -2.508 4.391 6.379 1 87.94 82 ALA A O 1
ATOM 642 N N . VAL A 1 83 ? -0.524 5.316 6.789 1 88.88 83 VAL A N 1
ATOM 643 C CA . VAL A 1 83 ? 0.235 4.301 6.066 1 88.88 83 VAL A CA 1
ATOM 644 C C . VAL A 1 83 ? 0.105 2.955 6.777 1 88.88 83 VAL A C 1
ATOM 646 O O . VAL A 1 83 ? -0.321 1.968 6.176 1 88.88 83 VAL A O 1
ATOM 649 N N . PRO A 1 84 ? 0.319 2.912 7.992 1 83.56 84 PRO A N 1
ATOM 650 C CA . PRO A 1 84 ? 0.216 1.612 8.664 1 83.56 84 PRO A CA 1
ATOM 651 C C . PRO A 1 84 ? -1.213 1.076 8.695 1 83.56 84 PRO A C 1
ATOM 653 O O . PRO A 1 84 ? -1.423 -0.138 8.617 1 83.56 84 PRO A O 1
ATOM 656 N N . ILE A 1 85 ? -2.174 1.917 8.82 1 85.38 85 ILE A N 1
ATOM 657 C CA . ILE A 1 85 ? -3.564 1.475 8.844 1 85.38 85 ILE A CA 1
ATOM 658 C C . ILE A 1 85 ? -3.932 0.87 7.488 1 85.38 85 ILE A C 1
ATOM 660 O O . ILE A 1 85 ? -4.418 -0.261 7.418 1 85.38 85 ILE A O 1
ATOM 664 N N . SER A 1 86 ? -3.717 1.625 6.469 1 92.31 86 SER A N 1
ATOM 665 C CA . SER A 1 86 ? -4.047 1.129 5.137 1 92.31 86 SER A CA 1
ATOM 666 C C . SER A 1 86 ? -3.289 -0.157 4.82 1 92.31 86 SER A C 1
ATOM 668 O O . SER A 1 86 ? -3.861 -1.104 4.281 1 92.31 86 SER A O 1
ATOM 670 N N . ASN A 1 87 ? -2.027 -0.22 5.176 1 88.56 87 ASN A N 1
ATOM 671 C CA . ASN A 1 87 ? -1.188 -1.383 4.902 1 88.56 87 ASN A CA 1
ATOM 672 C C . ASN A 1 87 ? -1.675 -2.615 5.656 1 88.56 87 ASN A C 1
ATOM 674 O O . ASN A 1 87 ? -1.69 -3.719 5.109 1 88.56 87 ASN A O 1
ATOM 678 N N . SER A 1 88 ? -2.035 -2.402 6.871 1 83.44 88 SER A N 1
ATOM 679 C CA . SER A 1 88 ? -2.529 -3.52 7.672 1 83.44 88 SER A CA 1
ATOM 680 C C . SER A 1 88 ? -3.82 -4.086 7.09 1 83.44 88 SER A C 1
ATOM 682 O O . SER A 1 88 ? -3.971 -5.305 6.973 1 83.44 88 SER A O 1
ATOM 684 N N . PHE A 1 89 ? -4.652 -3.25 6.777 1 87.06 89 PHE A N 1
ATOM 685 C CA . PHE A 1 89 ? -5.918 -3.729 6.242 1 87.06 89 PHE A CA 1
ATOM 686 C C . PHE A 1 89 ? -5.742 -4.258 4.824 1 87.06 89 PHE A C 1
ATOM 688 O O . PHE A 1 89 ? -6.438 -5.188 4.41 1 87.06 89 PHE A O 1
ATOM 695 N N . THR A 1 90 ? -4.879 -3.629 4.051 1 92.62 90 THR A N 1
ATOM 696 C CA . THR A 1 90 ? -4.52 -4.242 2.777 1 92.62 90 THR A CA 1
ATOM 697 C C . THR A 1 90 ? -4.094 -5.695 2.977 1 92.62 90 THR A C 1
ATOM 699 O O . THR A 1 90 ? -4.527 -6.582 2.236 1 92.62 90 THR A O 1
ATOM 702 N N . PHE A 1 91 ? -3.244 -5.875 3.922 1 87.06 91 PHE A N 1
ATOM 703 C CA . PHE A 1 91 ? -2.75 -7.215 4.211 1 87.06 91 PHE A CA 1
ATOM 704 C C . PHE A 1 91 ? -3.9 -8.156 4.559 1 87.06 91 PHE A C 1
ATOM 706 O O . PHE A 1 91 ? -3.977 -9.266 4.039 1 87.06 91 PHE A O 1
ATOM 713 N N . VAL A 1 92 ? -4.766 -7.785 5.426 1 84.44 92 VAL A N 1
ATOM 714 C CA . VAL A 1 92 ? -5.887 -8.602 5.879 1 84.44 92 VAL A CA 1
ATOM 715 C C . VAL A 1 92 ? -6.797 -8.93 4.695 1 84.44 92 VAL A C 1
ATOM 717 O O . VAL A 1 92 ? -7.137 -10.094 4.465 1 84.44 92 VAL A O 1
ATOM 720 N N . PHE A 1 93 ? -7.199 -7.988 3.963 1 90.94 93 PHE A N 1
ATOM 721 C CA . PHE A 1 93 ? -8.117 -8.195 2.85 1 90.94 93 PHE A CA 1
ATOM 722 C C . PHE A 1 93 ? -7.453 -9.016 1.75 1 90.94 93 PHE A C 1
ATOM 724 O O . PHE A 1 93 ? -8.125 -9.797 1.062 1 90.94 93 PHE A O 1
ATOM 731 N N . THR A 1 94 ? -6.152 -8.773 1.576 1 91.44 94 THR A N 1
ATOM 732 C CA . THR A 1 94 ? -5.426 -9.617 0.631 1 91.44 94 THR A CA 1
ATOM 733 C C . THR A 1 94 ? -5.508 -11.086 1.043 1 91.44 94 THR A C 1
ATOM 735 O O . THR A 1 94 ? -5.773 -11.953 0.212 1 91.44 94 THR A O 1
ATOM 738 N N . ALA A 1 95 ? -5.242 -11.367 2.311 1 85.44 95 ALA A N 1
ATOM 739 C CA . ALA A 1 95 ? -5.285 -12.734 2.818 1 85.44 95 ALA A CA 1
ATOM 740 C C . ALA A 1 95 ? -6.672 -13.352 2.633 1 85.44 95 ALA A C 1
ATOM 742 O O . ALA A 1 95 ? -6.801 -14.492 2.191 1 85.44 95 ALA A O 1
ATOM 743 N N . ILE A 1 96 ? -7.672 -12.633 2.949 1 88.81 96 ILE A N 1
ATOM 744 C CA . ILE A 1 96 ? -9.047 -13.102 2.832 1 88.81 96 ILE A CA 1
ATOM 745 C C . ILE A 1 96 ? -9.375 -13.383 1.367 1 88.81 96 ILE A C 1
ATOM 747 O O . ILE A 1 96 ? -9.891 -14.453 1.035 1 88.81 96 ILE A O 1
ATOM 751 N N . THR A 1 97 ? -9.117 -12.414 0.516 1 93.06 97 THR A N 1
ATOM 752 C CA . THR A 1 97 ? -9.43 -12.555 -0.902 1 93.06 97 THR A CA 1
ATOM 753 C C . THR A 1 97 ? -8.641 -13.711 -1.513 1 93.06 97 THR A C 1
ATOM 755 O O . THR A 1 97 ? -9.172 -14.477 -2.32 1 93.06 97 THR A O 1
ATOM 758 N N . SER A 1 98 ? -7.387 -13.797 -1.125 1 89.81 98 SER A N 1
ATOM 759 C CA . SER A 1 98 ? -6.562 -14.898 -1.607 1 89.81 98 SER A CA 1
ATOM 760 C C . SER A 1 98 ? -7.164 -16.25 -1.222 1 89.81 98 SER A C 1
ATOM 762 O O . SER A 1 98 ? -7.16 -17.188 -2.021 1 89.81 98 SER A O 1
ATOM 764 N N . ARG A 1 99 ? -7.609 -16.328 -0.083 1 87.5 99 ARG A N 1
ATOM 765 C CA . ARG A 1 99 ? -8.242 -17.562 0.376 1 87.5 99 ARG A CA 1
ATOM 766 C C . ARG A 1 99 ? -9.523 -17.844 -0.406 1 87.5 99 ARG A C 1
ATOM 768 O O . ARG A 1 99 ? -9.789 -19 -0.777 1 87.5 99 ARG A O 1
ATOM 775 N N . LEU A 1 100 ? -10.289 -16.891 -0.604 1 91.75 100 LEU A N 1
ATOM 776 C CA . LEU A 1 100 ? -11.539 -17.031 -1.337 1 91.75 100 LEU A CA 1
ATOM 777 C C . LEU A 1 100 ? -11.289 -17.469 -2.775 1 91.75 100 LEU A C 1
ATOM 779 O O . LEU A 1 100 ? -12.109 -18.156 -3.375 1 91.75 100 LEU A O 1
ATOM 783 N N . LEU A 1 101 ? -10.172 -17.078 -3.309 1 91.5 101 LEU A N 1
ATOM 784 C CA . LEU A 1 101 ? -9.797 -17.438 -4.676 1 91.5 101 LEU A CA 1
ATOM 785 C C . LEU A 1 101 ? -9.156 -18.812 -4.727 1 91.5 101 LEU A C 1
ATOM 787 O O . LEU A 1 101 ? -8.828 -19.312 -5.805 1 91.5 101 LEU A O 1
ATOM 791 N N . GLY A 1 102 ? -8.938 -19.422 -3.531 1 87.5 102 GLY A N 1
ATOM 792 C CA . GLY A 1 102 ? -8.492 -20.797 -3.496 1 87.5 102 GLY A CA 1
ATOM 793 C C . GLY A 1 102 ? -7.035 -20.953 -3.111 1 87.5 102 GLY A C 1
ATOM 794 O O . GLY A 1 102 ? -6.5 -22.062 -3.111 1 87.5 102 GLY A O 1
ATOM 795 N N . GLU A 1 103 ? -6.457 -19.922 -2.885 1 82.44 103 GLU A N 1
ATOM 796 C CA . GLU A 1 103 ? -5.066 -20.016 -2.447 1 82.44 103 GLU A CA 1
ATOM 797 C C . GLU A 1 103 ? -4.977 -20.391 -0.971 1 82.44 103 GLU A C 1
ATOM 799 O O . GLU A 1 103 ? -5.746 -19.891 -0.148 1 82.44 103 GLU A O 1
ATOM 804 N N . LYS A 1 104 ? -4.168 -21.328 -0.627 1 78.81 104 LYS A N 1
ATOM 805 C CA . LYS A 1 104 ? -3.99 -21.781 0.752 1 78.81 104 LYS A CA 1
ATOM 806 C C . LYS A 1 104 ? -2.609 -21.391 1.279 1 78.81 104 LYS A C 1
ATOM 808 O O . LYS A 1 104 ? -1.602 -21.594 0.602 1 78.81 104 LYS A O 1
ATOM 813 N N . PRO A 1 105 ? -2.734 -20.797 2.488 1 74.56 105 PRO A N 1
ATOM 814 C CA . PRO A 1 105 ? -1.42 -20.5 3.059 1 74.56 105 PRO A CA 1
ATOM 815 C C . PRO A 1 105 ? -0.625 -21.75 3.398 1 74.56 105 PRO A C 1
ATOM 817 O O . PRO A 1 105 ? -1.205 -22.766 3.812 1 74.56 105 PRO A O 1
ATOM 820 N N . LYS A 1 106 ? 0.643 -21.781 3.109 1 75.5 106 LYS A N 1
ATOM 821 C CA . LYS A 1 106 ? 1.506 -22.906 3.43 1 75.5 106 LYS A CA 1
ATOM 822 C C . LYS A 1 106 ? 1.529 -23.172 4.93 1 75.5 106 LYS A C 1
ATOM 824 O O . LYS A 1 106 ? 1.449 -24.328 5.363 1 75.5 106 LYS A O 1
ATOM 829 N N . HIS A 1 107 ? 1.632 -22.094 5.715 1 80.81 107 HIS A N 1
ATOM 830 C CA . HIS A 1 107 ? 1.639 -22.172 7.172 1 80.81 107 HIS A CA 1
ATOM 831 C C . HIS A 1 107 ? 0.628 -21.203 7.781 1 80.81 107 HIS A C 1
ATOM 833 O O . HIS A 1 107 ? 0.99 -20.094 8.195 1 80.81 107 HIS A O 1
ATOM 839 N N . PRO A 1 108 ? -0.578 -21.625 7.895 1 79.19 108 PRO A N 1
ATOM 840 C CA . PRO A 1 108 ? -1.659 -20.719 8.289 1 79.19 108 PRO A CA 1
ATOM 841 C C . PRO A 1 108 ? -1.457 -20.125 9.688 1 79.19 108 PRO A C 1
ATOM 843 O O . PRO A 1 108 ? -1.803 -18.969 9.922 1 79.19 108 PRO A O 1
ATOM 846 N N . MET A 1 109 ? -0.903 -20.922 10.547 1 82.81 109 MET A N 1
ATOM 847 C CA . MET A 1 109 ? -0.721 -20.453 11.914 1 82.81 109 MET A CA 1
ATOM 848 C C . MET A 1 109 ? 0.201 -19.234 11.961 1 82.81 109 MET A C 1
ATOM 850 O O . MET A 1 109 ? -0.095 -18.25 12.633 1 82.81 109 MET A O 1
ATOM 854 N N . TYR A 1 110 ? 1.246 -19.25 11.305 1 80.31 110 TYR A N 1
ATOM 855 C CA . TYR A 1 110 ? 2.182 -18.125 11.25 1 80.31 110 TYR A CA 1
ATOM 856 C C . TYR A 1 110 ? 1.551 -16.922 10.57 1 80.31 110 TYR A C 1
ATOM 858 O O . TYR A 1 110 ? 1.763 -15.781 10.984 1 80.31 110 TYR A O 1
ATOM 866 N N . THR A 1 111 ? 0.776 -17.219 9.5 1 76.5 111 THR A N 1
ATOM 867 C CA . THR A 1 111 ? 0.094 -16.141 8.797 1 76.5 111 THR A CA 1
ATOM 868 C C . THR A 1 111 ? -0.877 -15.422 9.719 1 76.5 111 THR A C 1
ATOM 870 O O . THR A 1 111 ? -0.863 -14.195 9.805 1 76.5 111 THR A O 1
ATOM 873 N N . TYR A 1 112 ? -1.585 -16.188 10.492 1 82.38 112 TYR A N 1
ATOM 874 C CA . TYR A 1 112 ? -2.58 -15.602 11.375 1 82.38 112 TYR A CA 1
ATOM 875 C C . TYR A 1 112 ? -1.914 -14.859 12.531 1 82.38 112 TYR A C 1
ATOM 877 O O . TYR A 1 112 ? -2.369 -13.781 12.93 1 82.38 112 TYR A O 1
ATOM 885 N N . CYS A 1 113 ? -0.897 -15.375 13.023 1 85.88 113 CYS A N 1
ATOM 886 C CA . CYS A 1 113 ? -0.149 -14.711 14.086 1 85.88 113 CYS A CA 1
ATOM 887 C C . CYS A 1 113 ? 0.459 -13.406 13.586 1 85.88 113 CYS A C 1
ATOM 889 O O . CYS A 1 113 ? 0.388 -12.383 14.273 1 85.88 113 CYS A O 1
ATOM 891 N N . GLY A 1 114 ? 1 -13.492 12.461 1 82.06 114 GLY A N 1
ATOM 892 C CA . GLY A 1 114 ? 1.561 -12.289 11.867 1 82.06 114 GLY A CA 1
ATOM 893 C C . GLY A 1 114 ? 0.525 -11.211 11.617 1 82.06 114 GLY A C 1
ATOM 894 O O . GLY A 1 114 ? 0.751 -10.039 11.938 1 82.06 114 GLY A O 1
ATOM 895 N N . MET A 1 115 ? -0.585 -11.594 11.117 1 79.88 115 MET A N 1
ATOM 896 C CA . MET A 1 115 ? -1.678 -10.656 10.867 1 79.88 115 MET A CA 1
ATOM 897 C C . MET A 1 115 ? -2.125 -9.984 12.164 1 79.88 115 MET A C 1
ATOM 899 O O . MET A 1 115 ? -2.365 -8.781 12.195 1 79.88 115 MET A O 1
ATOM 903 N N . LEU A 1 116 ? -2.234 -10.766 13.172 1 85.56 116 LEU A N 1
ATOM 904 C CA . LEU A 1 116 ? -2.631 -10.234 14.477 1 85.56 116 LEU A CA 1
ATOM 905 C C . LEU A 1 116 ? -1.611 -9.219 14.984 1 85.56 116 LEU A C 1
ATOM 907 O O . LEU A 1 116 ? -1.983 -8.18 15.523 1 85.56 116 LEU A O 1
ATOM 911 N N . CYS A 1 117 ? -0.41 -9.484 14.836 1 85.62 117 CYS A N 1
ATOM 912 C CA . CYS A 1 117 ? 0.652 -8.57 15.242 1 85.62 117 CYS A CA 1
ATOM 913 C C . CYS A 1 117 ? 0.562 -7.262 14.469 1 85.62 117 CYS A C 1
ATOM 915 O O . CYS A 1 117 ? 0.706 -6.184 15.047 1 85.62 117 CYS A O 1
ATOM 917 N N . VAL A 1 118 ? 0.35 -7.355 13.25 1 79.81 118 VAL A N 1
ATOM 918 C CA . VAL A 1 118 ? 0.225 -6.172 12.406 1 79.81 118 VAL A CA 1
ATOM 919 C C . VAL A 1 118 ? -0.955 -5.324 12.875 1 79.81 118 VAL A C 1
ATOM 921 O O . VAL A 1 118 ? -0.826 -4.109 13.039 1 79.81 118 VAL A O 1
ATOM 924 N N . LEU A 1 119 ? -2.039 -5.957 13.172 1 81.75 119 LEU A N 1
ATOM 925 C CA . LEU A 1 119 ? -3.236 -5.234 13.594 1 81.75 119 LEU A CA 1
ATOM 926 C C . LEU A 1 119 ? -3.016 -4.559 14.945 1 81.75 119 LEU A C 1
ATOM 928 O O . LEU A 1 119 ? -3.438 -3.416 15.148 1 81.75 119 LEU A O 1
ATOM 932 N N . VAL A 1 120 ? -2.389 -5.258 15.797 1 87.25 120 VAL A N 1
ATOM 933 C CA . VAL A 1 120 ? -2.07 -4.691 17.109 1 87.25 120 VAL A CA 1
ATOM 934 C C . VAL A 1 120 ? -1.13 -3.498 16.938 1 87.25 120 VAL A C 1
ATOM 936 O O . VAL A 1 120 ? -1.32 -2.457 17.562 1 87.25 120 VAL A O 1
ATOM 939 N N . GLY A 1 121 ? -0.143 -3.621 16.141 1 83.19 121 GLY A N 1
ATOM 940 C CA . GLY A 1 121 ? 0.77 -2.523 15.859 1 83.19 121 GLY A CA 1
ATOM 941 C C . GLY A 1 121 ? 0.073 -1.294 15.312 1 83.19 121 GLY A C 1
ATOM 942 O O . GLY A 1 121 ? 0.339 -0.174 15.75 1 83.19 121 GLY A O 1
ATOM 943 N N . VAL A 1 122 ? -0.826 -1.487 14.43 1 77.75 122 VAL A N 1
ATOM 944 C CA . VAL A 1 122 ? -1.614 -0.403 13.852 1 77.75 122 VAL A CA 1
ATOM 945 C C . VAL A 1 122 ? -2.455 0.261 14.938 1 77.75 122 VAL A C 1
ATOM 947 O O . VAL A 1 122 ? -2.555 1.489 14.992 1 77.75 122 VAL A O 1
ATOM 950 N N . ALA A 1 123 ? -3.043 -0.557 15.789 1 81.56 123 ALA A N 1
ATOM 951 C CA . ALA A 1 123 ? -3.85 -0.026 16.891 1 81.56 123 ALA A CA 1
ATOM 952 C C . ALA A 1 123 ? -3.006 0.84 17.812 1 81.56 123 ALA A C 1
ATOM 954 O O . ALA A 1 123 ? -3.457 1.895 18.281 1 81.56 123 ALA A O 1
ATOM 955 N N . ILE A 1 124 ? -1.853 0.447 18.062 1 82.5 124 ILE A N 1
ATOM 956 C CA . ILE A 1 124 ? -0.942 1.204 18.922 1 82.5 124 ILE A CA 1
ATOM 957 C C . ILE A 1 124 ? -0.578 2.523 18.234 1 82.5 124 ILE A C 1
ATOM 959 O O . ILE A 1 124 ? -0.595 3.58 18.875 1 82.5 124 ILE A O 1
ATOM 963 N N . CYS A 1 125 ? -0.278 2.541 17.031 1 75.12 125 CYS A N 1
ATOM 964 C CA . CYS A 1 125 ? 0.035 3.752 16.281 1 75.12 125 CYS A CA 1
ATOM 965 C C . CYS A 1 125 ? -1.149 4.711 16.281 1 75.12 125 CYS A C 1
ATOM 967 O O . CYS A 1 125 ? -0.974 5.922 16.422 1 75.12 125 CYS A O 1
ATOM 969 N N . PHE A 1 126 ? -2.285 4.129 16.094 1 74.5 126 PHE A N 1
ATOM 970 C CA . PHE A 1 126 ? -3.492 4.949 16.078 1 74.5 126 PHE A CA 1
ATOM 971 C C . PHE A 1 126 ? -3.719 5.602 17.438 1 74.5 126 PHE A C 1
ATOM 973 O O . PHE A 1 126 ? -4.09 6.773 17.516 1 74.5 126 PHE A O 1
ATOM 980 N N . HIS A 1 127 ? -3.527 4.809 18.453 1 77.56 127 HIS A N 1
ATOM 981 C CA . HIS A 1 127 ? -3.725 5.316 19.812 1 77.56 127 HIS A CA 1
ATOM 982 C C . HIS A 1 127 ? -2.76 6.457 20.109 1 77.56 127 HIS A C 1
ATOM 984 O O . HIS A 1 127 ? -3.09 7.367 20.875 1 77.56 127 HIS A O 1
ATOM 990 N N . SER A 1 128 ? -1.603 6.457 19.547 1 74.75 128 SER A N 1
ATOM 991 C CA . SER A 1 128 ? -0.597 7.488 19.781 1 74.75 128 SER A CA 1
ATOM 992 C C . SER A 1 128 ? -1.056 8.836 19.234 1 74.75 128 SER A C 1
ATOM 994 O O . SER A 1 128 ? -0.487 9.875 19.578 1 74.75 128 SER A O 1
ATOM 996 N N . LYS A 1 129 ? -2.01 8.914 18.438 1 67.38 129 LYS A N 1
ATOM 997 C CA . LYS A 1 129 ? -2.494 10.141 17.828 1 67.38 129 LYS A CA 1
ATOM 998 C C . LYS A 1 129 ? -3.707 10.688 18.562 1 67.38 129 LYS A C 1
ATOM 1000 O O . LYS A 1 129 ? -4.168 11.797 18.281 1 67.38 129 LYS A O 1
ATOM 1005 N N . LEU A 1 130 ? -4.254 9.859 19.438 1 62.16 130 LEU A N 1
ATOM 1006 C CA . LEU A 1 130 ? -5.383 10.336 20.234 1 62.16 130 LEU A CA 1
ATOM 1007 C C . LEU A 1 130 ? -4.93 11.352 21.281 1 62.16 130 LEU A C 1
ATOM 1009 O O . LEU A 1 130 ? -3.791 11.297 21.75 1 62.16 130 LEU A O 1
ATOM 1013 N N . PRO A 1 131 ? -5.668 12.562 21.422 1 59.94 131 PRO A N 1
ATOM 1014 C CA . PRO A 1 131 ? -5.348 13.57 22.438 1 59.94 131 PRO A CA 1
ATOM 1015 C C . PRO A 1 131 ? -5.105 12.953 23.812 1 59.94 131 PRO A C 1
ATOM 1017 O O . PRO A 1 131 ? -5.676 11.906 24.141 1 59.94 131 PRO A O 1
ATOM 1020 N N . LYS B 1 1 ? 11.766 -17.422 -9.477 1 58.41 1 LYS B N 1
ATOM 1021 C CA . LYS B 1 1 ? 12.469 -16.281 -8.883 1 58.41 1 LYS B CA 1
ATOM 1022 C C . LYS B 1 1 ? 12.953 -16.625 -7.473 1 58.41 1 LYS B C 1
ATOM 1024 O O . LYS B 1 1 ? 12.227 -17.234 -6.688 1 58.41 1 LYS B O 1
ATOM 1029 N N . ASN B 1 2 ? 14.234 -16.25 -7.254 1 73.94 2 ASN B N 1
ATOM 1030 C CA . ASN B 1 2 ? 14.797 -16.547 -5.938 1 73.94 2 ASN B CA 1
ATOM 1031 C C . ASN B 1 2 ? 14.25 -15.594 -4.875 1 73.94 2 ASN B C 1
ATOM 1033 O O . ASN B 1 2 ? 13.719 -14.531 -5.199 1 73.94 2 ASN B O 1
ATOM 1037 N N . VAL B 1 3 ? 14.219 -16.016 -3.699 1 74.94 3 VAL B N 1
ATOM 1038 C CA . VAL B 1 3 ? 13.641 -15.305 -2.559 1 74.94 3 VAL B CA 1
ATOM 1039 C C . VAL B 1 3 ? 14.297 -13.93 -2.418 1 74.94 3 VAL B C 1
ATOM 1041 O O . VAL B 1 3 ? 13.617 -12.945 -2.119 1 74.94 3 VAL B O 1
ATOM 1044 N N . MET B 1 4 ? 15.594 -13.852 -2.738 1 79.88 4 MET B N 1
ATOM 1045 C CA . MET B 1 4 ? 16.328 -12.594 -2.615 1 79.88 4 MET B CA 1
ATOM 1046 C C . MET B 1 4 ? 15.875 -11.594 -3.676 1 79.88 4 MET B C 1
ATOM 1048 O O . MET B 1 4 ? 15.727 -10.406 -3.393 1 79.88 4 MET B O 1
ATOM 1052 N N . GLU B 1 5 ? 15.703 -12.078 -4.871 1 84.94 5 GLU B N 1
ATOM 1053 C CA . GLU B 1 5 ? 15.219 -11.211 -5.949 1 84.94 5 GLU B CA 1
ATOM 1054 C C . GLU B 1 5 ? 13.836 -10.664 -5.641 1 84.94 5 GLU B C 1
ATOM 1056 O O . GLU B 1 5 ? 13.547 -9.492 -5.906 1 84.94 5 GLU B O 1
ATOM 1061 N N . ALA B 1 6 ? 13.055 -11.523 -5.117 1 83.5 6 ALA B N 1
ATOM 1062 C CA . ALA B 1 6 ? 11.719 -11.094 -4.723 1 83.5 6 ALA B CA 1
ATOM 1063 C C . ALA B 1 6 ? 11.781 -10.023 -3.639 1 83.5 6 ALA B C 1
ATOM 1065 O O . ALA B 1 6 ? 11.086 -9 -3.723 1 83.5 6 ALA B O 1
ATOM 1066 N N . LEU B 1 7 ? 12.656 -10.242 -2.709 1 83.38 7 LEU B N 1
ATOM 1067 C CA . LEU B 1 7 ? 12.82 -9.289 -1.617 1 83.38 7 LEU B CA 1
ATOM 1068 C C . LEU B 1 7 ? 13.242 -7.926 -2.148 1 83.38 7 LEU B C 1
ATOM 1070 O O . LEU B 1 7 ? 12.648 -6.902 -1.786 1 83.38 7 LEU B O 1
ATOM 1074 N N . MET B 1 8 ? 14.219 -7.914 -2.998 1 90.12 8 MET B N 1
ATOM 1075 C CA . MET B 1 8 ? 14.727 -6.652 -3.531 1 90.12 8 MET B CA 1
ATOM 1076 C C . MET B 1 8 ? 13.656 -5.938 -4.348 1 90.12 8 MET B C 1
ATOM 1078 O O . MET B 1 8 ? 13.555 -4.707 -4.305 1 90.12 8 MET B O 1
ATOM 1082 N N . SER B 1 9 ? 12.953 -6.711 -5.109 1 92.12 9 SER B N 1
ATOM 1083 C CA . SER B 1 9 ? 11.875 -6.145 -5.918 1 92.12 9 SER B CA 1
ATOM 1084 C C . SER B 1 9 ? 10.844 -5.441 -5.047 1 92.12 9 SER B C 1
ATOM 1086 O O . SER B 1 9 ? 10.422 -4.324 -5.348 1 92.12 9 SER B O 1
ATOM 1088 N N . PHE B 1 10 ? 10.508 -6.004 -3.969 1 91.5 10 PHE B N 1
ATOM 1089 C CA . PHE B 1 10 ? 9.438 -5.441 -3.156 1 91.5 10 PHE B CA 1
ATOM 1090 C C . PHE B 1 10 ? 9.984 -4.371 -2.215 1 91.5 10 PHE B C 1
ATOM 1092 O O . PHE B 1 10 ? 9.234 -3.496 -1.767 1 91.5 10 PHE B O 1
ATOM 1099 N N . VAL B 1 11 ? 11.289 -4.422 -1.928 1 90.25 11 VAL B N 1
ATOM 1100 C CA . VAL B 1 11 ? 11.922 -3.291 -1.257 1 90.25 11 VAL B CA 1
ATOM 1101 C C . VAL B 1 11 ? 11.859 -2.057 -2.154 1 90.25 11 VAL B C 1
ATOM 1103 O O . VAL B 1 11 ? 11.562 -0.954 -1.686 1 90.25 11 VAL B O 1
ATOM 1106 N N . LEU B 1 12 ? 12.148 -2.258 -3.408 1 95.31 12 LEU B N 1
ATOM 1107 C CA . LEU B 1 12 ? 12.07 -1.166 -4.371 1 95.31 12 LEU B CA 1
ATOM 1108 C C . LEU B 1 12 ? 10.664 -0.579 -4.406 1 95.31 12 LEU B C 1
ATOM 1110 O O . LEU B 1 12 ? 10.492 0.643 -4.391 1 95.31 12 LEU B O 1
ATOM 1114 N N . VAL B 1 13 ? 9.664 -1.426 -4.453 1 95.44 13 VAL B N 1
ATOM 1115 C CA . VAL B 1 13 ? 8.266 -1.005 -4.445 1 95.44 13 VAL B CA 1
ATOM 1116 C C . VAL B 1 13 ? 7.973 -0.207 -3.176 1 95.44 13 VAL B C 1
ATOM 1118 O O . VAL B 1 13 ? 7.402 0.883 -3.24 1 95.44 13 VAL B O 1
ATOM 1121 N N . GLY B 1 14 ? 8.43 -0.712 -2.041 1 94.75 14 GLY B N 1
ATOM 1122 C CA . GLY B 1 14 ? 8.266 -0.013 -0.776 1 94.75 14 GLY B CA 1
ATOM 1123 C C . GLY B 1 14 ? 8.938 1.349 -0.758 1 94.75 14 GLY B C 1
ATOM 1124 O O . GLY B 1 14 ? 8.398 2.305 -0.199 1 94.75 14 GLY B O 1
ATOM 1125 N N . ALA B 1 15 ? 10.055 1.367 -1.396 1 95.38 15 ALA B N 1
ATOM 1126 C CA . ALA B 1 15 ? 10.781 2.633 -1.464 1 95.38 15 ALA B CA 1
ATOM 1127 C C . ALA B 1 15 ? 10.039 3.645 -2.332 1 95.38 15 ALA B C 1
ATOM 1129 O O . ALA B 1 15 ? 9.922 4.816 -1.968 1 95.38 15 ALA B O 1
ATOM 1130 N N . LEU B 1 16 ? 9.578 3.234 -3.453 1 96.06 16 LEU B N 1
ATOM 1131 C CA . LEU B 1 16 ? 8.844 4.113 -4.352 1 96.06 16 LEU B CA 1
ATOM 1132 C C . LEU B 1 16 ? 7.594 4.664 -3.668 1 96.06 16 LEU B C 1
ATOM 1134 O O . LEU B 1 16 ? 7.348 5.871 -3.695 1 96.06 16 LEU B O 1
ATOM 1138 N N . TRP B 1 17 ? 6.844 3.816 -3.025 1 96.44 17 TRP B N 1
ATOM 1139 C CA . TRP B 1 17 ? 5.66 4.262 -2.303 1 96.44 17 TRP B CA 1
ATOM 1140 C C . TRP B 1 17 ? 6.043 5.102 -1.09 1 96.44 17 TRP B C 1
ATOM 1142 O O . TRP B 1 17 ? 5.527 6.207 -0.902 1 96.44 17 TRP B O 1
ATOM 1152 N N . GLY B 1 18 ? 6.934 4.652 -0.319 1 95.62 18 GLY B N 1
ATOM 1153 C CA . GLY B 1 18 ? 7.289 5.277 0.946 1 95.62 18 GLY B CA 1
ATOM 1154 C C . GLY B 1 18 ? 7.906 6.652 0.78 1 95.62 18 GLY B C 1
ATOM 1155 O O . GLY B 1 18 ? 7.641 7.555 1.573 1 95.62 18 GLY B O 1
ATOM 1156 N N . CYS B 1 19 ? 8.703 6.82 -0.223 1 95.88 19 CYS B N 1
ATOM 1157 C CA . CYS B 1 19 ? 9.359 8.102 -0.445 1 95.88 19 CYS B CA 1
ATOM 1158 C C . CYS B 1 19 ? 8.391 9.109 -1.054 1 95.88 19 CYS B C 1
ATOM 1160 O O . CYS B 1 19 ? 8.508 10.312 -0.809 1 95.88 19 CYS B O 1
ATOM 1162 N N . THR B 1 20 ? 7.461 8.664 -1.743 1 96.19 20 THR B N 1
ATOM 1163 C CA . THR B 1 20 ? 6.586 9.586 -2.455 1 96.19 20 THR B CA 1
ATOM 1164 C C . THR B 1 20 ? 5.363 9.938 -1.614 1 96.19 20 THR B C 1
ATOM 1166 O O . THR B 1 20 ? 4.785 11.016 -1.764 1 96.19 20 THR B O 1
ATOM 1169 N N . ASN B 1 21 ? 4.941 9.117 -0.69 1 94.19 21 ASN B N 1
ATOM 1170 C CA . ASN B 1 21 ? 3.738 9.32 0.107 1 94.19 21 ASN B CA 1
ATOM 1171 C C . ASN B 1 21 ? 3.787 10.641 0.869 1 94.19 21 ASN B C 1
ATOM 1173 O O . ASN B 1 21 ? 2.852 11.438 0.799 1 94.19 21 ASN B O 1
ATOM 1177 N N . PRO B 1 22 ? 4.84 10.93 1.598 1 92.94 22 PRO B N 1
ATOM 1178 C CA . PRO B 1 22 ? 4.879 12.211 2.314 1 92.94 22 PRO B CA 1
ATOM 1179 C C . PRO B 1 22 ? 4.852 13.414 1.376 1 92.94 22 PRO B C 1
ATOM 1181 O O . PRO B 1 22 ? 4.293 14.461 1.723 1 92.94 22 PRO B O 1
ATOM 1184 N N . LEU B 1 23 ? 5.504 13.328 0.204 1 92.62 23 LEU B N 1
ATOM 1185 C CA . LEU B 1 23 ? 5.465 14.391 -0.79 1 92.62 23 LEU B CA 1
ATOM 1186 C C . LEU B 1 23 ? 4.043 14.602 -1.302 1 92.62 23 LEU B C 1
ATOM 1188 O O . LEU B 1 23 ? 3.598 15.742 -1.461 1 92.62 23 LEU B O 1
ATOM 1192 N N . LEU B 1 24 ? 3.354 13.57 -1.539 1 91.25 24 LEU B N 1
ATOM 1193 C CA . LEU B 1 24 ? 1.97 13.633 -1.994 1 91.25 24 LEU B CA 1
ATOM 1194 C C . LEU B 1 24 ? 1.068 14.219 -0.913 1 91.25 24 LEU B C 1
ATOM 1196 O O . LEU B 1 24 ? 0.163 15 -1.21 1 91.25 24 LEU B O 1
ATOM 1200 N N . LYS B 1 25 ? 1.29 13.82 0.305 1 89.75 25 LYS B N 1
ATOM 1201 C CA . LYS B 1 25 ? 0.534 14.375 1.425 1 89.75 25 LYS B CA 1
ATOM 1202 C C . LYS B 1 25 ? 0.658 15.891 1.469 1 89.75 25 LYS B C 1
ATOM 1204 O O . LYS B 1 25 ? -0.342 16.594 1.621 1 89.75 25 LYS B O 1
ATOM 1209 N N . GLN B 1 26 ? 1.858 16.359 1.347 1 88.44 26 GLN B N 1
ATOM 1210 C CA . GLN B 1 26 ? 2.107 17.797 1.41 1 88.44 26 GLN B CA 1
ATOM 1211 C C . GLN B 1 26 ? 1.319 18.531 0.335 1 88.44 26 GLN B C 1
ATOM 1213 O O . GLN B 1 26 ? 0.703 19.562 0.611 1 88.44 26 GLN B O 1
ATOM 1218 N N . GLU B 1 27 ? 1.361 17.984 -0.88 1 86.12 27 GLU B N 1
ATOM 1219 C CA . GLU B 1 27 ? 0.713 18.672 -1.997 1 86.12 27 GLU B CA 1
ATOM 1220 C C . GLU B 1 27 ? -0.804 18.516 -1.932 1 86.12 27 GLU B C 1
ATOM 1222 O O . GLU B 1 27 ? -1.541 19.422 -2.34 1 86.12 27 GLU B O 1
ATOM 1227 N N . SER B 1 28 ? -1.295 17.453 -1.449 1 82.19 28 SER B N 1
ATOM 1228 C CA . SER B 1 28 ? -2.73 17.219 -1.326 1 82.19 28 SER B CA 1
ATOM 1229 C C . SER B 1 28 ? -3.326 18.031 -0.187 1 82.19 28 SER B C 1
ATOM 1231 O O . SER B 1 28 ? -4.465 18.5 -0.28 1 82.19 28 SER B O 1
ATOM 1233 N N . GLY B 1 29 ? -2.633 18.094 0.896 1 78.44 29 GLY B N 1
ATOM 1234 C CA . GLY B 1 29 ? -3.064 18.938 1.998 1 78.44 29 GLY B CA 1
ATOM 1235 C C . GLY B 1 29 ? -3.246 20.391 1.602 1 78.44 29 GLY B C 1
ATOM 1236 O O . GLY B 1 29 ? -4.199 21.047 2.033 1 78.44 29 GLY B O 1
ATOM 1237 N N . GLY B 1 30 ? -2.332 20.828 0.794 1 74.12 30 GLY B N 1
ATOM 1238 C CA . GLY B 1 30 ? -2.447 22.188 0.304 1 74.12 30 GLY B CA 1
ATOM 1239 C C . GLY B 1 30 ? -3.682 22.422 -0.547 1 74.12 30 GLY B C 1
ATOM 1240 O O . GLY B 1 30 ? -4.277 23.5 -0.513 1 74.12 30 GLY B O 1
ATOM 1241 N N . ALA B 1 31 ? -4.117 21.391 -1.165 1 68.31 31 ALA B N 1
ATOM 1242 C CA . ALA B 1 31 ? -5.277 21.484 -2.045 1 68.31 31 ALA B CA 1
ATOM 1243 C C . ALA B 1 31 ? -6.574 21.562 -1.24 1 68.31 31 ALA B C 1
ATOM 1245 O O . ALA B 1 31 ? -7.48 22.328 -1.577 1 68.31 31 ALA B O 1
ATOM 1246 N N . VAL B 1 32 ? -6.668 20.844 -0.218 1 64.25 32 VAL B N 1
ATOM 1247 C CA . VAL B 1 32 ? -7.863 20.812 0.618 1 64.25 32 VAL B CA 1
ATOM 1248 C C . VAL B 1 32 ? -8.094 22.172 1.267 1 64.25 32 VAL B C 1
ATOM 1250 O O . VAL B 1 32 ? -9.227 22.625 1.371 1 64.25 32 VAL B O 1
ATOM 1253 N N . TYR B 1 33 ? -7.098 22.797 1.514 1 61.53 33 TYR B N 1
ATOM 1254 C CA . TYR B 1 33 ? -7.188 24.094 2.178 1 61.53 33 TYR B CA 1
ATOM 1255 C C . TYR B 1 33 ? -7.586 25.188 1.193 1 61.53 33 TYR B C 1
ATOM 1257 O O . TYR B 1 33 ? -8.07 26.25 1.597 1 61.53 33 TYR B O 1
ATOM 1265 N N . LYS B 1 34 ? -7.504 24.875 -0.008 1 63.12 34 LYS B N 1
ATOM 1266 C CA . LYS B 1 34 ? -7.828 25.875 -1.019 1 63.12 34 LYS B CA 1
ATOM 1267 C C . LYS B 1 34 ? -9.289 25.766 -1.443 1 63.12 34 LYS B C 1
ATOM 1269 O O . LYS B 1 34 ? -9.781 26.609 -2.195 1 63.12 34 LYS B O 1
ATOM 1274 N N . ARG B 1 35 ? -9.914 24.875 -0.869 1 62.84 35 ARG B N 1
ATOM 1275 C CA . ARG B 1 35 ? -11.297 24.641 -1.267 1 62.84 35 ARG B CA 1
ATOM 1276 C C . ARG B 1 35 ? -12.219 25.734 -0.726 1 62.84 35 ARG B C 1
ATOM 1278 O O . ARG B 1 35 ? -12.188 26.031 0.469 1 62.84 35 ARG B O 1
ATOM 1285 N N . LYS B 1 36 ? -12.836 26.406 -1.582 1 65 36 LYS B N 1
ATOM 1286 C CA . LYS B 1 36 ? -13.688 27.531 -1.265 1 65 36 LYS B CA 1
ATOM 1287 C C . LYS B 1 36 ? -15.141 27.109 -1.098 1 65 36 LYS B C 1
ATOM 1289 O O . LYS B 1 36 ? -15.906 27.734 -0.356 1 65 36 LYS B O 1
ATOM 1294 N N . SER B 1 37 ? -15.445 25.969 -1.847 1 70.38 37 SER B N 1
ATOM 1295 C CA . SER B 1 37 ? -16.828 25.516 -1.773 1 70.38 37 SER B CA 1
ATOM 1296 C C . SER B 1 37 ? -16.922 24 -1.845 1 70.38 37 SER B C 1
ATOM 1298 O O . SER B 1 37 ? -15.938 23.328 -2.203 1 70.38 37 SER B O 1
ATOM 1300 N N . ASN B 1 38 ? -18.078 23.453 -1.493 1 69.44 38 ASN B N 1
ATOM 1301 C CA . ASN B 1 38 ? -18.297 22.016 -1.527 1 69.44 38 ASN B CA 1
ATOM 1302 C C . ASN B 1 38 ? -18.969 21.578 -2.83 1 69.44 38 ASN B C 1
ATOM 1304 O O . ASN B 1 38 ? -19.594 20.531 -2.883 1 69.44 38 ASN B O 1
ATOM 1308 N N . ALA B 1 39 ? -18.859 22.453 -3.777 1 74 39 ALA B N 1
ATOM 1309 C CA . ALA B 1 39 ? -19.438 22.094 -5.07 1 74 39 ALA B CA 1
ATOM 1310 C C . ALA B 1 39 ? -18.594 21.016 -5.762 1 74 39 ALA B C 1
ATOM 1312 O O . ALA B 1 39 ? -17.359 21 -5.625 1 74 39 ALA B O 1
ATOM 1313 N N . LEU B 1 40 ? -19.141 20.062 -6.383 1 75.81 40 LEU B N 1
ATOM 1314 C CA . LEU B 1 40 ? -18.5 18.969 -7.117 1 75.81 40 LEU B CA 1
ATOM 1315 C C . LEU B 1 40 ? -17.469 19.531 -8.109 1 75.81 40 LEU B C 1
ATOM 1317 O O . LEU B 1 40 ? -16.391 18.953 -8.266 1 75.81 40 LEU B O 1
ATOM 1321 N N . THR B 1 41 ? -17.844 20.578 -8.727 1 72.88 41 THR B N 1
ATOM 1322 C CA . THR B 1 41 ? -16.953 21.188 -9.711 1 72.88 41 THR B CA 1
ATOM 1323 C C . THR B 1 41 ? -15.656 21.656 -9.062 1 72.88 41 THR B C 1
ATOM 1325 O O . THR B 1 41 ? -14.586 21.547 -9.656 1 72.88 41 THR B O 1
ATOM 1328 N N . GLU B 1 42 ? -15.789 22.188 -7.898 1 73.75 42 GLU B N 1
ATOM 1329 C CA . GLU B 1 42 ? -14.602 22.656 -7.184 1 73.75 42 GLU B CA 1
ATOM 1330 C C . GLU B 1 42 ? -13.695 21.484 -6.809 1 73.75 42 GLU B C 1
ATOM 1332 O O . GLU B 1 42 ? -12.469 21.594 -6.879 1 73.75 42 GLU B O 1
ATOM 1337 N N . TYR B 1 43 ? -14.305 20.391 -6.488 1 71.56 43 TYR B N 1
ATOM 1338 C CA . TYR B 1 43 ? -13.539 19.188 -6.199 1 71.56 43 TYR B CA 1
ATOM 1339 C C . TYR B 1 43 ? -12.789 18.719 -7.438 1 71.56 43 TYR B C 1
ATOM 1341 O O . TYR B 1 43 ? -11.609 18.359 -7.359 1 71.56 43 TYR B O 1
ATOM 1349 N N . LEU B 1 44 ? -13.477 18.734 -8.523 1 72.56 44 LEU B N 1
ATOM 1350 C CA . LEU B 1 44 ? -12.867 18.297 -9.773 1 72.56 44 LEU B CA 1
ATOM 1351 C C . LEU B 1 44 ? -11.742 19.25 -10.188 1 72.56 44 LEU B C 1
ATOM 1353 O O . LEU B 1 44 ? -10.695 18.797 -10.656 1 72.56 44 LEU B O 1
ATOM 1357 N N . PHE B 1 45 ? -12.023 20.484 -10.031 1 70.62 45 PHE B N 1
ATOM 1358 C CA . PHE B 1 45 ? -11 21.484 -10.352 1 70.62 45 PHE B CA 1
ATOM 1359 C C . PHE B 1 45 ? -9.781 21.297 -9.461 1 70.62 45 PHE B C 1
ATOM 1361 O O . PHE B 1 45 ? -8.641 21.359 -9.938 1 70.62 45 PHE B O 1
ATOM 1368 N N . GLU B 1 46 ? -10.023 21.172 -8.172 1 71.69 46 GLU B N 1
ATOM 1369 C CA . GLU B 1 46 ? -8.938 20.906 -7.23 1 71.69 46 GLU B CA 1
ATOM 1370 C C . GLU B 1 46 ? -8.125 19.688 -7.645 1 71.69 46 GLU B C 1
ATOM 1372 O O . GLU B 1 46 ? -6.895 19.703 -7.586 1 71.69 46 GLU B O 1
ATOM 1377 N N . PHE B 1 47 ? -8.906 18.75 -7.977 1 72.25 47 PHE B N 1
ATOM 1378 C CA . PHE B 1 47 ? -8.273 17.516 -8.43 1 72.25 47 PHE B CA 1
ATOM 1379 C C . PHE B 1 47 ? -7.43 17.766 -9.672 1 72.25 47 PHE B C 1
ATOM 1381 O O . PHE B 1 47 ? -6.289 17.297 -9.758 1 72.25 47 PHE B O 1
ATOM 1388 N N . TYR B 1 48 ? -7.98 18.422 -10.531 1 70.62 48 TYR B N 1
ATOM 1389 C CA . TYR B 1 48 ? -7.262 18.766 -11.758 1 70.62 48 TYR B CA 1
ATOM 1390 C C . TYR B 1 48 ? -6.023 19.594 -11.438 1 70.62 48 TYR B C 1
ATOM 1392 O O . TYR B 1 48 ? -4.941 19.344 -11.977 1 70.62 48 TYR B O 1
ATOM 1400 N N . CYS B 1 49 ? -6.113 20.594 -10.594 1 68.44 49 CYS B N 1
ATOM 1401 C CA . CYS B 1 49 ? -4.992 21.453 -10.227 1 68.44 49 CYS B CA 1
ATOM 1402 C C . CYS B 1 49 ? -3.885 20.641 -9.562 1 68.44 49 CYS B C 1
ATOM 1404 O O . CYS B 1 49 ? -2.701 20.875 -9.82 1 68.44 49 CYS B O 1
ATOM 1406 N N . THR B 1 50 ? -4.352 19.797 -8.758 1 71.31 50 THR B N 1
ATOM 1407 C CA . THR B 1 50 ? -3.379 18.953 -8.078 1 71.31 50 THR B CA 1
ATOM 1408 C C . THR B 1 50 ? -2.639 18.062 -9.07 1 71.31 50 THR B C 1
ATOM 1410 O O . THR B 1 50 ? -1.417 17.922 -9 1 71.31 50 THR B O 1
ATOM 1413 N N . LEU B 1 51 ? -3.383 17.672 -10.062 1 74 51 LEU B N 1
ATOM 1414 C CA . LEU B 1 51 ? -2.783 16.797 -11.055 1 74 51 LEU B CA 1
ATOM 1415 C C . LEU B 1 51 ? -1.921 17.578 -12.031 1 74 51 LEU B C 1
ATOM 1417 O O . LEU B 1 51 ? -1.058 17.016 -12.703 1 74 51 LEU B O 1
ATOM 1421 N N . SER B 1 52 ? -2.115 18.812 -12 1 74.81 52 SER B N 1
ATOM 1422 C CA . SER B 1 52 ? -1.339 19.641 -12.914 1 74.81 52 SER B CA 1
ATOM 1423 C C . SER B 1 52 ? -0.095 20.203 -12.234 1 74.81 52 SER B C 1
ATOM 1425 O O . SER B 1 52 ? 0.771 20.781 -12.891 1 74.81 52 SER B O 1
ATOM 1427 N N . ASN B 1 53 ? 0.038 20.219 -11.062 1 82.69 53 ASN B N 1
ATOM 1428 C CA . ASN B 1 53 ? 1.199 20.672 -10.297 1 82.69 53 ASN B CA 1
ATOM 1429 C C . ASN B 1 53 ? 2.33 19.641 -10.344 1 82.69 53 ASN B C 1
ATOM 1431 O O . ASN B 1 53 ? 2.15 18.484 -9.945 1 82.69 53 ASN B O 1
ATOM 1435 N N . TRP B 1 54 ? 3.498 20.172 -10.867 1 86.75 54 TRP B N 1
ATOM 1436 C CA . TRP B 1 54 ? 4.617 19.25 -11.039 1 86.75 54 TRP B CA 1
ATOM 1437 C C . TRP B 1 54 ? 5.062 18.688 -9.695 1 86.75 54 TRP B C 1
ATOM 1439 O O . TRP B 1 54 ? 5.582 17.562 -9.625 1 86.75 54 TRP B O 1
ATOM 1449 N N . LYS B 1 55 ? 4.879 19.453 -8.648 1 89.44 55 LYS B N 1
ATOM 1450 C CA . LYS B 1 55 ? 5.234 18.984 -7.309 1 89.44 55 LYS B CA 1
ATOM 1451 C C . LYS B 1 55 ? 4.363 17.812 -6.887 1 89.44 55 LYS B C 1
ATOM 1453 O O . LYS B 1 55 ? 4.73 17.047 -5.984 1 89.44 55 LYS B O 1
A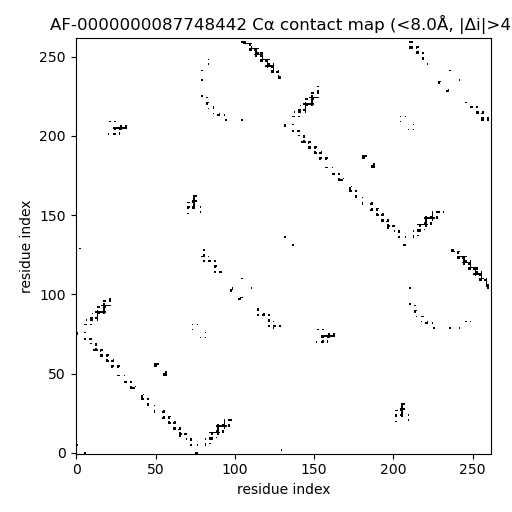TOM 1458 N N . PHE B 1 56 ? 3.277 17.672 -7.562 1 89.94 56 PHE B N 1
ATOM 1459 C CA . PHE B 1 56 ? 2.379 16.562 -7.293 1 89.94 56 PHE B CA 1
ATOM 1460 C C . PHE B 1 56 ? 2.574 15.445 -8.32 1 89.94 56 PHE B C 1
ATOM 1462 O O . PHE B 1 56 ? 2.674 14.273 -7.965 1 89.94 56 PHE B O 1
ATOM 1469 N N . ILE B 1 57 ? 2.652 15.828 -9.547 1 89.31 57 ILE B N 1
ATOM 1470 C CA . ILE B 1 57 ? 2.609 14.867 -10.641 1 89.31 57 ILE B CA 1
ATOM 1471 C C . ILE B 1 57 ? 3.844 13.969 -10.586 1 89.31 57 ILE B C 1
ATOM 1473 O O . ILE B 1 57 ? 3.762 12.773 -10.867 1 89.31 57 ILE B O 1
ATOM 1477 N N . ILE B 1 58 ? 4.93 14.531 -10.297 1 92.06 58 ILE B N 1
ATOM 1478 C CA . ILE B 1 58 ? 6.172 13.766 -10.312 1 92.06 58 ILE B CA 1
ATOM 1479 C C . ILE B 1 58 ? 6.141 12.703 -9.211 1 92.06 58 ILE B C 1
ATOM 1481 O O . ILE B 1 58 ? 6.297 11.516 -9.492 1 92.06 58 ILE B O 1
ATOM 1485 N N . PRO B 1 59 ? 5.887 13.133 -8.008 1 93.56 59 PRO B N 1
ATOM 1486 C CA . PRO B 1 59 ? 5.789 12.094 -6.98 1 93.56 59 PRO B CA 1
ATOM 1487 C C . PRO B 1 59 ? 4.66 11.102 -7.254 1 93.56 59 PRO B C 1
ATOM 1489 O O . PRO B 1 59 ? 4.785 9.914 -6.938 1 93.56 59 PRO B O 1
ATOM 1492 N N . PHE B 1 60 ? 3.613 11.594 -7.805 1 91.75 60 PHE B N 1
ATOM 1493 C CA . PHE B 1 60 ? 2.494 10.711 -8.109 1 91.75 60 PHE B CA 1
ATOM 1494 C C . PHE B 1 60 ? 2.887 9.695 -9.172 1 91.75 60 PHE B C 1
ATOM 1496 O O . PHE B 1 60 ? 2.572 8.508 -9.055 1 91.75 60 PHE B O 1
ATOM 1503 N N . ALA B 1 61 ? 3.5 10.188 -10.195 1 90.5 61 ALA B N 1
ATOM 1504 C CA . ALA B 1 61 ? 3.953 9.289 -11.25 1 90.5 61 ALA B CA 1
ATOM 1505 C C . ALA B 1 61 ? 4.926 8.25 -10.711 1 90.5 61 ALA B C 1
ATOM 1507 O O . ALA B 1 61 ? 4.852 7.074 -11.07 1 90.5 61 ALA B O 1
ATOM 1508 N N . LEU B 1 62 ? 5.809 8.648 -9.883 1 93.44 62 LEU B N 1
ATOM 1509 C CA . LEU B 1 62 ? 6.742 7.723 -9.25 1 93.44 62 LEU B CA 1
ATOM 1510 C C . LEU B 1 62 ? 6.008 6.734 -8.352 1 93.44 62 LEU B C 1
ATOM 1512 O O . LEU B 1 62 ? 6.32 5.539 -8.352 1 93.44 62 LEU B O 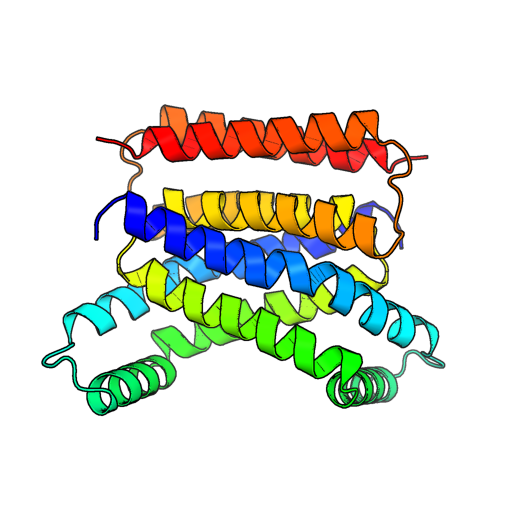1
ATOM 1516 N N . ASN B 1 63 ? 5.059 7.242 -7.617 1 94.75 63 ASN B N 1
ATOM 1517 C CA . ASN B 1 63 ? 4.223 6.391 -6.777 1 94.75 63 ASN B CA 1
ATOM 1518 C C . ASN B 1 63 ? 3.496 5.332 -7.602 1 94.75 63 ASN B C 1
ATOM 1520 O O . ASN B 1 63 ? 3.535 4.145 -7.27 1 94.75 63 ASN B O 1
ATOM 1524 N N . GLN B 1 64 ? 2.916 5.738 -8.734 1 89.81 64 GLN B N 1
ATOM 1525 C CA . GLN B 1 64 ? 2.193 4.832 -9.617 1 89.81 64 GLN B CA 1
ATOM 1526 C C . GLN B 1 64 ? 3.139 3.832 -10.273 1 89.81 64 GLN B C 1
ATOM 1528 O O . GLN B 1 64 ? 2.76 2.688 -10.531 1 89.81 64 GLN B O 1
ATOM 1533 N N . SER B 1 65 ? 4.324 4.281 -10.586 1 92.19 65 SER B N 1
ATOM 1534 C CA . SER B 1 65 ? 5.316 3.346 -11.094 1 92.19 65 SER B CA 1
ATOM 1535 C C . SER B 1 65 ? 5.594 2.23 -10.094 1 92.19 65 SER B C 1
ATOM 1537 O O . SER B 1 65 ? 5.852 1.09 -10.484 1 92.19 65 SER B O 1
ATOM 1539 N N . GLY B 1 66 ? 5.555 2.566 -8.828 1 94.31 66 GLY B N 1
ATOM 1540 C CA . GLY B 1 66 ? 5.617 1.546 -7.793 1 94.31 66 GLY B CA 1
ATOM 1541 C C . GLY B 1 66 ? 4.48 0.544 -7.875 1 94.31 66 GLY B C 1
ATOM 1542 O O . GLY B 1 66 ? 4.703 -0.664 -7.762 1 94.31 66 GLY B O 1
ATOM 1543 N N . SER B 1 67 ? 3.271 1.038 -8.148 1 92.06 67 SER B N 1
ATOM 1544 C CA . SER B 1 67 ? 2.104 0.1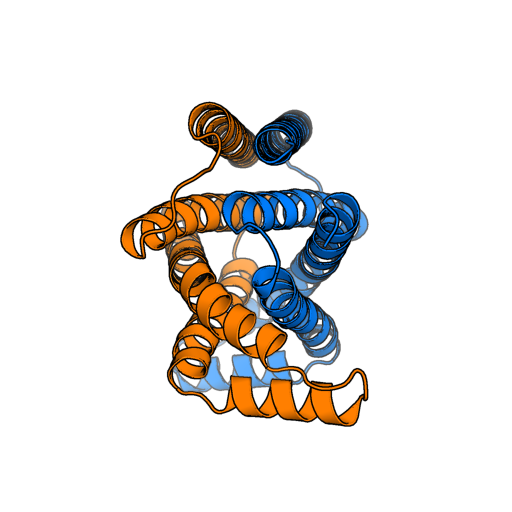72 -8.281 1 92.06 67 SER B CA 1
ATOM 1545 C C . SER B 1 67 ? 2.244 -0.768 -9.469 1 92.06 67 SER B C 1
ATOM 1547 O O . SER B 1 67 ? 1.916 -1.953 -9.375 1 92.06 67 SER B O 1
ATOM 1549 N N . VAL B 1 68 ? 2.695 -0.242 -10.547 1 88 68 VAL B N 1
ATOM 1550 C CA . VAL B 1 68 ? 2.902 -1.05 -11.742 1 88 68 VAL B CA 1
ATOM 1551 C C . VAL B 1 68 ? 3.977 -2.102 -11.477 1 88 68 VAL B C 1
ATOM 1553 O O . VAL B 1 68 ? 3.811 -3.271 -11.828 1 88 68 VAL B O 1
ATOM 1556 N N . ALA B 1 69 ? 5.082 -1.701 -10.898 1 91.38 69 ALA B N 1
ATOM 1557 C CA . ALA B 1 69 ? 6.141 -2.639 -10.531 1 91.38 69 ALA B CA 1
ATOM 1558 C C . ALA B 1 69 ? 5.621 -3.707 -9.57 1 91.38 69 ALA B C 1
ATOM 1560 O O . ALA B 1 69 ? 5.945 -4.887 -9.711 1 91.38 69 ALA B O 1
ATOM 1561 N N . PHE B 1 70 ? 4.871 -3.324 -8.68 1 94.44 70 PHE B N 1
ATOM 1562 C CA . PHE B 1 70 ? 4.301 -4.25 -7.707 1 94.44 70 PHE B CA 1
ATOM 1563 C C . PHE B 1 70 ? 3.512 -5.352 -8.406 1 94.44 70 PHE B C 1
ATOM 1565 O O . PHE B 1 70 ? 3.732 -6.535 -8.156 1 94.44 70 PHE B O 1
ATOM 1572 N N . VAL B 1 71 ? 2.604 -4.949 -9.266 1 89.94 71 VAL B N 1
ATOM 1573 C CA . VAL B 1 71 ? 1.752 -5.906 -9.969 1 89.94 71 VAL B CA 1
ATOM 1574 C C . VAL B 1 71 ? 2.607 -6.82 -10.836 1 89.94 71 VAL B C 1
ATOM 1576 O O . VAL B 1 71 ? 2.352 -8.023 -10.93 1 89.94 71 VAL B O 1
ATOM 1579 N N . TYR B 1 72 ? 3.547 -6.246 -11.43 1 86.19 72 TYR B N 1
ATOM 1580 C CA . TYR B 1 72 ? 4.441 -7.027 -12.273 1 86.19 72 TYR B CA 1
ATOM 1581 C C . TYR B 1 72 ? 5.176 -8.086 -11.461 1 86.19 72 TYR B C 1
ATOM 1583 O O . TYR B 1 72 ? 5.227 -9.25 -11.859 1 86.19 72 TYR B O 1
ATOM 1591 N N . PHE B 1 73 ? 5.773 -7.707 -10.352 1 90.25 73 PHE B N 1
ATOM 1592 C CA . PHE B 1 73 ? 6.539 -8.633 -9.523 1 90.25 73 PHE B CA 1
ATOM 1593 C C . PHE B 1 73 ? 5.613 -9.625 -8.828 1 90.25 73 PHE B C 1
ATOM 1595 O O . PHE B 1 73 ? 6.012 -10.758 -8.547 1 90.25 73 PHE B O 1
ATOM 1602 N N . LEU B 1 74 ? 4.445 -9.164 -8.586 1 87.25 74 LEU B N 1
ATOM 1603 C CA . LEU B 1 74 ? 3.447 -9.992 -7.914 1 87.25 74 LEU B CA 1
ATOM 1604 C C . LEU B 1 74 ? 3.141 -11.242 -8.734 1 87.25 74 LEU B C 1
ATOM 1606 O O . LEU B 1 74 ? 2.834 -12.297 -8.164 1 87.25 74 LEU B O 1
ATOM 1610 N N . GLY B 1 75 ? 3.168 -11.164 -10.008 1 85.12 75 GLY B N 1
ATOM 1611 C CA . GLY B 1 75 ? 2.838 -12.273 -10.898 1 85.12 75 GLY B CA 1
ATOM 1612 C C . GLY B 1 75 ? 3.713 -13.492 -10.68 1 85.12 75 GLY B C 1
ATOM 1613 O O . GLY B 1 75 ? 3.27 -14.625 -10.891 1 85.12 75 GLY B O 1
ATOM 1614 N N . SER B 1 76 ? 4.922 -13.281 -10.227 1 84.5 76 SER B N 1
ATOM 1615 C CA . SER B 1 76 ? 5.852 -14.398 -10.094 1 84.5 76 SER B CA 1
ATOM 1616 C C . SER B 1 76 ? 6.227 -14.633 -8.633 1 84.5 76 SER B C 1
ATOM 1618 O O . SER B 1 76 ? 7.203 -15.32 -8.344 1 84.5 76 SER B O 1
ATOM 1620 N N . SER B 1 77 ? 5.531 -13.977 -7.773 1 83.56 77 SER B N 1
ATOM 1621 C CA . SER B 1 77 ? 5.867 -14.078 -6.355 1 83.56 77 SER B CA 1
ATOM 1622 C C . SER B 1 77 ? 4.68 -14.57 -5.535 1 83.56 77 SER B C 1
ATOM 1624 O O . SER B 1 77 ? 3.545 -14.57 -6.016 1 83.56 77 SER B O 1
ATOM 1626 N N . ASP B 1 78 ? 5.012 -15.07 -4.316 1 83 78 ASP B N 1
ATOM 1627 C CA . ASP B 1 78 ? 3.967 -15.406 -3.357 1 83 78 ASP B CA 1
ATOM 1628 C C . ASP B 1 78 ? 3.336 -14.141 -2.773 1 83 78 ASP B C 1
ATOM 1630 O O . ASP B 1 78 ? 4.035 -13.289 -2.227 1 83 78 ASP B O 1
ATOM 1634 N N . ILE B 1 79 ? 2.066 -14.07 -2.957 1 80.5 79 ILE B N 1
ATOM 1635 C CA . ILE B 1 79 ? 1.359 -12.852 -2.566 1 80.5 79 ILE B CA 1
ATOM 1636 C C . ILE B 1 79 ? 1.425 -12.68 -1.05 1 80.5 79 ILE B C 1
ATOM 1638 O O . ILE B 1 79 ? 1.448 -11.555 -0.546 1 80.5 79 ILE B O 1
ATOM 1642 N N . SER B 1 80 ? 1.488 -13.664 -0.244 1 77.38 80 SER B N 1
ATOM 1643 C CA . SER B 1 80 ? 1.535 -13.625 1.214 1 77.38 80 SER B CA 1
ATOM 1644 C C . SER B 1 80 ? 2.834 -13 1.71 1 77.38 80 SER B C 1
ATOM 1646 O O . SER B 1 80 ? 2.918 -12.555 2.857 1 77.38 80 SER B O 1
ATOM 1648 N N . MET B 1 81 ? 3.758 -12.938 0.784 1 79.81 81 MET B N 1
ATOM 1649 C CA . MET B 1 81 ? 5.02 -12.297 1.145 1 79.81 81 MET B CA 1
ATOM 1650 C C . MET B 1 81 ? 5.133 -10.914 0.511 1 79.81 81 MET B C 1
ATOM 1652 O O . MET B 1 81 ? 5.629 -9.977 1.139 1 79.81 81 MET B O 1
ATOM 1656 N N . ALA B 1 82 ? 4.68 -10.844 -0.643 1 87.44 82 ALA B N 1
ATOM 1657 C CA . ALA B 1 82 ? 4.84 -9.609 -1.414 1 87.44 82 ALA B CA 1
ATOM 1658 C C . ALA B 1 82 ? 4.188 -8.43 -0.702 1 87.44 82 ALA B C 1
ATOM 1660 O O . ALA B 1 82 ? 4.797 -7.367 -0.562 1 87.44 82 ALA B O 1
ATOM 1661 N N . VAL B 1 83 ? 2.982 -8.625 -0.224 1 88.38 83 VAL B N 1
ATOM 1662 C CA . VAL B 1 83 ? 2.184 -7.543 0.349 1 88.38 83 VAL B CA 1
ATOM 1663 C C . VAL B 1 83 ? 2.803 -7.086 1.668 1 88.38 83 VAL B C 1
ATOM 1665 O O . VAL B 1 83 ? 3.115 -5.906 1.839 1 88.38 83 VAL B O 1
ATOM 1668 N N . PRO B 1 84 ? 3.098 -7.938 2.492 1 82.94 84 PRO B N 1
ATOM 1669 C CA . PRO B 1 84 ? 3.66 -7.488 3.766 1 82.94 84 PRO B CA 1
ATOM 1670 C C . PRO B 1 84 ? 5.055 -6.883 3.615 1 82.94 84 PRO B C 1
ATOM 1672 O O . PRO B 1 84 ? 5.406 -5.941 4.336 1 82.94 84 PRO B O 1
ATOM 1675 N N . ILE B 1 85 ? 5.863 -7.402 2.744 1 83.81 85 ILE B N 1
ATOM 1676 C CA . ILE B 1 85 ? 7.207 -6.863 2.547 1 83.81 85 ILE B CA 1
ATOM 1677 C C . ILE B 1 85 ? 7.117 -5.438 2.01 1 83.81 85 ILE B C 1
ATOM 1679 O O . ILE B 1 85 ? 7.727 -4.52 2.564 1 83.81 85 ILE B O 1
ATOM 1683 N N . SER B 1 86 ? 6.395 -5.293 0.964 1 91.56 86 SER B N 1
ATOM 1684 C CA . SER B 1 86 ? 6.254 -3.963 0.375 1 91.56 86 SER B CA 1
ATOM 1685 C C . SER B 1 86 ? 5.66 -2.977 1.374 1 91.56 86 SER B C 1
ATOM 1687 O O . SER B 1 86 ? 6.133 -1.844 1.491 1 91.56 86 SER B O 1
ATOM 1689 N N . ASN B 1 87 ? 4.664 -3.391 2.131 1 88.75 87 ASN B N 1
ATOM 1690 C CA . ASN B 1 87 ? 3.99 -2.529 3.098 1 88.75 87 ASN B CA 1
ATOM 1691 C C . ASN B 1 87 ? 4.926 -2.125 4.234 1 88.75 87 ASN B C 1
ATOM 1693 O O . ASN B 1 87 ? 4.91 -0.974 4.676 1 88.75 87 ASN B O 1
ATOM 1697 N N . SER B 1 88 ? 5.684 -3.064 4.672 1 82.69 88 SER B N 1
ATOM 1698 C CA . SER B 1 88 ? 6.629 -2.77 5.742 1 82.69 88 SER B CA 1
ATOM 1699 C C . SER B 1 88 ? 7.668 -1.746 5.297 1 82.69 88 SER B C 1
ATOM 1701 O O . SER B 1 88 ? 7.953 -0.787 6.016 1 82.69 88 SER B O 1
ATOM 1703 N N . PHE B 1 89 ? 8.195 -1.964 4.203 1 86.38 89 PHE B N 1
ATOM 1704 C CA . PHE B 1 89 ? 9.211 -1.036 3.727 1 86.38 89 PHE B CA 1
ATOM 1705 C C . PHE B 1 89 ? 8.586 0.293 3.32 1 86.38 89 PHE B C 1
ATOM 1707 O O . PHE B 1 89 ? 9.219 1.347 3.457 1 86.38 89 PHE B O 1
ATOM 1714 N N . THR B 1 90 ? 7.383 0.249 2.768 1 92.38 90 THR B N 1
ATOM 1715 C CA . THR B 1 90 ? 6.664 1.503 2.57 1 92.38 90 THR B CA 1
ATOM 1716 C C . THR B 1 90 ? 6.594 2.297 3.873 1 92.38 90 THR B C 1
ATOM 1718 O O . THR B 1 90 ? 6.848 3.504 3.883 1 92.38 90 THR B O 1
ATOM 1721 N N . PHE B 1 91 ? 6.238 1.633 4.883 1 86.88 91 PHE B N 1
ATOM 1722 C CA . PHE B 1 91 ? 6.117 2.277 6.188 1 86.88 91 PHE B CA 1
ATOM 1723 C C . PHE B 1 91 ? 7.449 2.883 6.613 1 86.88 91 PHE B C 1
ATOM 1725 O O . PHE B 1 91 ? 7.5 4.031 7.059 1 86.88 91 PHE B O 1
ATOM 1732 N N . VAL B 1 92 ? 8.516 2.143 6.551 1 83.75 92 VAL B N 1
ATOM 1733 C CA . VAL B 1 92 ? 9.844 2.584 6.965 1 83.75 92 VAL B CA 1
ATOM 1734 C C . VAL B 1 92 ? 10.273 3.795 6.141 1 83.75 92 VAL B C 1
ATOM 1736 O O . VAL B 1 92 ? 10.672 4.82 6.691 1 83.75 92 VAL B O 1
ATOM 1739 N N . PHE B 1 93 ? 10.203 3.723 4.859 1 90.31 93 PHE B N 1
ATOM 1740 C CA . PHE B 1 93 ? 10.641 4.805 3.986 1 90.31 93 PHE B CA 1
ATOM 1741 C C . PHE B 1 93 ? 9.742 6.031 4.156 1 90.31 93 PHE B C 1
ATOM 1743 O O . PHE B 1 93 ? 10.211 7.164 4.035 1 90.31 93 PHE B O 1
ATOM 1750 N N . THR B 1 94 ? 8.438 5.781 4.387 1 91.69 94 THR B N 1
ATOM 1751 C CA . THR B 1 94 ? 7.551 6.898 4.688 1 91.69 94 THR B CA 1
ATOM 1752 C C . THR B 1 94 ? 8.016 7.637 5.938 1 91.69 94 THR B C 1
ATOM 1754 O O . THR B 1 94 ? 8.078 8.867 5.949 1 91.69 94 THR B O 1
ATOM 1757 N N . ALA B 1 95 ? 8.312 6.914 7.016 1 84.88 95 ALA B N 1
ATOM 1758 C CA . ALA B 1 95 ? 8.766 7.516 8.266 1 84.88 95 ALA B CA 1
ATOM 1759 C C . ALA B 1 95 ? 10.047 8.312 8.055 1 84.88 95 ALA B C 1
ATOM 1761 O O . ALA B 1 95 ? 10.172 9.438 8.539 1 84.88 95 ALA B O 1
ATOM 1762 N N . ILE B 1 96 ? 10.984 7.75 7.355 1 88.25 96 ILE B N 1
ATOM 1763 C CA . ILE B 1 96 ? 12.258 8.398 7.09 1 88.25 96 ILE B CA 1
ATOM 1764 C C . ILE B 1 96 ? 12.031 9.68 6.289 1 88.25 96 ILE B C 1
ATOM 1766 O O . ILE B 1 96 ? 12.539 10.742 6.648 1 88.25 96 ILE B O 1
ATOM 1770 N N . THR B 1 97 ? 11.297 9.57 5.184 1 93.06 97 THR B N 1
ATOM 1771 C CA . THR B 1 97 ? 11.047 10.711 4.312 1 93.06 97 THR B CA 1
ATOM 1772 C C . THR B 1 97 ? 10.273 11.797 5.059 1 93.06 97 THR B C 1
ATOM 1774 O O . THR B 1 97 ? 10.562 12.992 4.906 1 93.06 97 THR B O 1
ATOM 1777 N N . SER B 1 98 ? 9.289 11.375 5.832 1 90.25 98 SER B N 1
ATOM 1778 C CA . SER B 1 98 ? 8.523 12.336 6.625 1 90.25 98 SER B CA 1
ATOM 1779 C C . SER B 1 98 ? 9.43 13.109 7.578 1 90.25 98 SER B C 1
ATOM 1781 O O . SER B 1 98 ? 9.266 14.32 7.754 1 90.25 98 SER B O 1
ATOM 1783 N N . ARG B 1 99 ? 10.289 12.453 8.172 1 87 99 ARG B N 1
ATOM 1784 C CA . ARG B 1 99 ? 11.234 13.102 9.078 1 87 99 ARG B CA 1
ATOM 1785 C C . ARG B 1 99 ? 12.141 14.07 8.32 1 87 99 ARG B C 1
ATOM 1787 O O . ARG B 1 99 ? 12.422 15.172 8.805 1 87 99 ARG B O 1
ATOM 1794 N N . LEU B 1 100 ? 12.609 13.672 7.242 1 91.81 100 LEU B N 1
ATOM 1795 C CA . LEU B 1 100 ? 13.492 14.5 6.426 1 91.81 100 LEU B CA 1
ATOM 1796 C C . LEU B 1 100 ? 12.766 15.758 5.961 1 91.81 100 LEU B C 1
ATOM 1798 O O . LEU B 1 100 ? 13.391 16.812 5.777 1 91.81 100 LEU B O 1
ATOM 1802 N N . LEU B 1 101 ? 11.469 15.664 5.801 1 91.75 101 LEU B N 1
ATOM 1803 C CA . LEU B 1 101 ? 10.656 16.797 5.363 1 91.75 101 LEU B CA 1
ATOM 1804 C C . LEU B 1 101 ? 10.25 17.672 6.547 1 91.75 101 LEU B C 1
ATOM 1806 O O . LEU B 1 101 ? 9.594 18.688 6.371 1 91.75 101 LEU B O 1
ATOM 1810 N N . GLY B 1 102 ? 10.539 17.203 7.762 1 88.06 102 GLY B N 1
ATOM 1811 C CA . GLY B 1 102 ? 10.352 18.062 8.922 1 88.06 102 GLY B CA 1
ATOM 1812 C C . GLY B 1 102 ? 9.156 17.672 9.773 1 88.06 102 GLY B C 1
ATOM 1813 O O . GLY B 1 102 ? 8.828 18.344 10.75 1 88.06 102 GLY B O 1
ATOM 1814 N N . GLU B 1 103 ? 8.484 16.703 9.414 1 83.75 103 GLU B N 1
ATOM 1815 C CA . GLU B 1 103 ? 7.352 16.25 10.211 1 83.75 103 GLU B CA 1
ATOM 1816 C C . GLU B 1 103 ? 7.816 15.492 11.453 1 83.75 103 GLU B C 1
ATOM 1818 O O . GLU B 1 103 ? 8.734 14.672 11.375 1 83.75 103 GLU B O 1
ATOM 1823 N N . LYS B 1 104 ? 7.223 15.82 12.641 1 79.75 104 LYS B N 1
ATOM 1824 C CA . LYS B 1 104 ? 7.535 15.141 13.891 1 79.75 104 LYS B CA 1
ATOM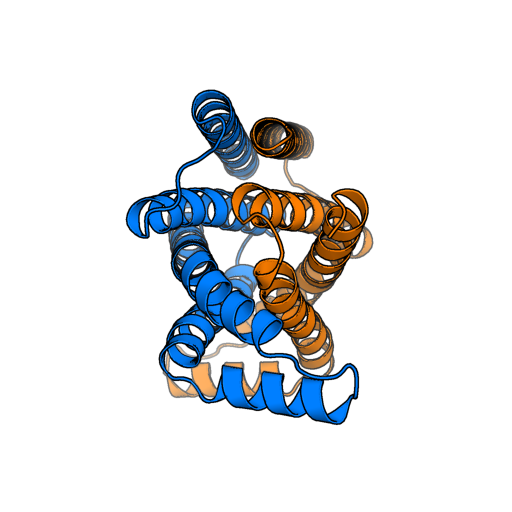 1825 C C . LYS B 1 104 ? 6.309 14.438 14.461 1 79.75 104 LYS B C 1
ATOM 1827 O O . LYS B 1 104 ? 5.21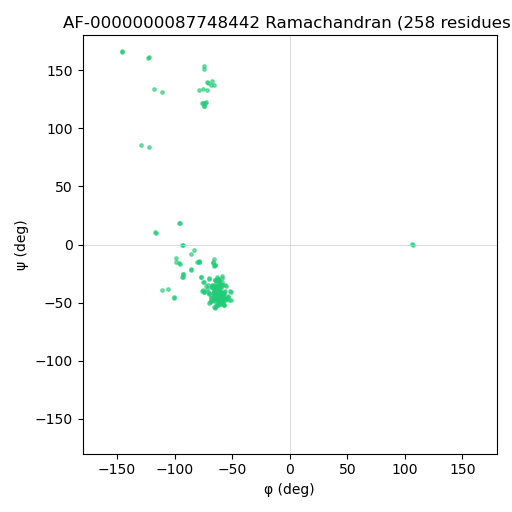1 15.008 14.477 1 79.75 104 LYS B O 1
ATOM 1832 N N . PRO B 1 105 ? 6.566 13.188 14.875 1 74.94 105 PRO B N 1
ATOM 1833 C CA . PRO B 1 105 ? 5.43 12.508 15.492 1 74.94 105 PRO B CA 1
ATOM 1834 C C . PRO B 1 105 ? 5.016 13.133 16.828 1 74.94 105 PRO B C 1
ATOM 1836 O O . PRO B 1 105 ? 5.867 13.617 17.578 1 74.94 105 PRO B O 1
ATOM 1839 N N . LYS B 1 106 ? 3.693 13.227 17.094 1 76.31 106 LYS B N 1
ATOM 1840 C CA . LYS B 1 106 ? 3.178 13.766 18.359 1 76.31 106 LYS B CA 1
ATOM 1841 C C . LYS B 1 106 ? 3.643 12.922 19.547 1 76.31 106 LYS B C 1
ATOM 1843 O O . LYS B 1 106 ? 4.07 13.469 20.562 1 76.31 106 LYS B O 1
ATOM 1848 N N . HIS B 1 107 ? 3.484 11.609 19.453 1 81.75 107 HIS B N 1
ATOM 1849 C CA . HIS B 1 107 ? 3.93 10.656 20.469 1 81.75 107 HIS B CA 1
ATOM 1850 C C . HIS B 1 107 ? 4.895 9.633 19.875 1 81.75 107 HIS B C 1
ATOM 1852 O O . HIS B 1 107 ? 4.492 8.516 19.547 1 81.75 107 HIS B O 1
ATOM 1858 N N . PRO B 1 108 ? 6.102 9.992 19.812 1 79.44 108 PRO B N 1
ATOM 1859 C CA . PRO B 1 108 ? 7.074 9.18 19.062 1 79.44 108 PRO B CA 1
ATOM 1860 C C . PRO B 1 108 ? 7.227 7.773 19.641 1 79.44 108 PRO B C 1
ATOM 1862 O O . PRO B 1 108 ? 7.398 6.812 18.891 1 79.44 108 PRO B O 1
ATOM 1865 N N . MET B 1 109 ? 7.121 7.676 20.938 1 83.38 109 MET B N 1
ATOM 1866 C CA . MET B 1 109 ? 7.328 6.367 21.547 1 83.38 109 MET B CA 1
ATOM 1867 C C . MET B 1 109 ? 6.25 5.383 21.109 1 83.38 109 MET B C 1
ATOM 1869 O O . MET B 1 109 ? 6.555 4.238 20.766 1 83.38 109 MET B O 1
ATOM 1873 N N . TYR B 1 110 ? 5.047 5.75 21.188 1 81.69 110 TYR B N 1
ATOM 1874 C CA . TYR B 1 110 ? 3.947 4.895 20.75 1 81.69 110 TYR B CA 1
ATOM 1875 C C . TYR B 1 110 ? 4.043 4.602 19.266 1 81.69 110 TYR B C 1
ATOM 1877 O O . TYR B 1 110 ? 3.771 3.48 18.828 1 81.69 110 TYR B O 1
ATOM 1885 N N . THR B 1 111 ? 4.387 5.652 18.516 1 76.31 111 THR B N 1
ATOM 1886 C CA . THR B 1 111 ? 4.547 5.477 17.078 1 76.31 111 THR B CA 1
ATOM 1887 C C . THR B 1 111 ? 5.629 4.441 16.766 1 76.31 111 THR B C 1
ATOM 1889 O O . THR B 1 111 ? 5.414 3.52 15.984 1 76.31 111 THR B O 1
ATOM 1892 N N . TYR B 1 112 ? 6.695 4.516 17.453 1 81.94 112 TYR B N 1
ATOM 1893 C CA . TYR B 1 112 ? 7.809 3.605 17.203 1 81.94 112 TYR B CA 1
ATOM 1894 C C . TYR B 1 112 ? 7.461 2.189 17.656 1 81.94 112 TYR B C 1
ATOM 1896 O O . TYR B 1 112 ? 7.805 1.219 16.969 1 81.94 112 TYR B O 1
ATOM 1904 N N . CYS B 1 113 ? 6.84 2.068 18.734 1 85.94 113 CYS B N 1
ATOM 1905 C CA . CYS B 1 113 ? 6.414 0.757 19.219 1 85.94 113 CYS B CA 1
ATOM 1906 C C . CYS B 1 113 ? 5.434 0.111 18.25 1 85.94 113 CYS B C 1
ATOM 1908 O O . CYS B 1 113 ? 5.559 -1.073 17.922 1 85.94 113 CYS B O 1
ATOM 1910 N N . GLY B 1 114 ? 4.488 0.912 17.875 1 82.5 114 GLY B N 1
ATOM 1911 C CA . GLY B 1 114 ? 3.535 0.416 16.891 1 82.5 114 GLY B CA 1
ATOM 1912 C C . GLY B 1 114 ? 4.191 -0.011 15.594 1 82.5 114 GLY B C 1
ATOM 1913 O O . GLY B 1 114 ? 3.885 -1.079 15.062 1 82.5 114 GLY B O 1
ATOM 1914 N N . MET B 1 115 ? 5.086 0.765 15.117 1 78 115 MET B N 1
ATOM 1915 C CA . MET B 1 115 ? 5.824 0.447 13.898 1 78 115 MET B CA 1
ATOM 1916 C C . MET B 1 115 ? 6.582 -0.868 14.047 1 78 115 MET B C 1
ATOM 1918 O O . MET B 1 115 ? 6.578 -1.698 13.133 1 78 115 MET B O 1
ATOM 1922 N N . LEU B 1 116 ? 7.238 -1.02 15.117 1 83.62 116 LEU B N 1
ATOM 1923 C CA . LEU B 1 116 ? 7.984 -2.242 15.391 1 83.62 116 LEU B CA 1
ATOM 1924 C C . LEU B 1 116 ? 7.059 -3.455 15.391 1 83.62 116 LEU B C 1
ATOM 1926 O O . LEU B 1 116 ? 7.406 -4.508 14.844 1 83.62 116 LEU B O 1
ATOM 1930 N N . CYS B 1 117 ? 5.957 -3.311 16.016 1 84.81 117 CYS B N 1
ATOM 1931 C CA . CYS B 1 117 ? 4.98 -4.391 16.047 1 84.81 117 CYS B CA 1
ATOM 1932 C C . CYS B 1 117 ? 4.539 -4.758 14.633 1 84.81 117 CYS B C 1
ATOM 1934 O O . CYS B 1 117 ? 4.445 -5.938 14.289 1 84.81 117 CYS B O 1
ATOM 1936 N N . VAL B 1 118 ? 4.262 -3.791 13.875 1 79.12 118 VAL B N 1
ATOM 1937 C CA . VAL B 1 118 ? 3.854 -4.016 12.492 1 79.12 118 VAL B CA 1
ATOM 1938 C C . VAL B 1 118 ? 4.965 -4.746 11.742 1 79.12 118 VAL B C 1
ATOM 1940 O O . VAL B 1 118 ? 4.707 -5.738 11.055 1 79.12 118 VAL B O 1
ATOM 1943 N N . LEU B 1 119 ? 6.152 -4.32 11.906 1 79.81 119 LEU B N 1
ATOM 1944 C CA . LEU B 1 119 ? 7.281 -4.93 11.211 1 79.81 119 LEU B CA 1
ATOM 1945 C C . LEU B 1 119 ? 7.469 -6.379 11.648 1 79.81 119 LEU B C 1
ATOM 1947 O O . LEU B 1 119 ? 7.73 -7.254 10.82 1 79.81 119 LEU B O 1
ATOM 1951 N N . VAL B 1 120 ? 7.391 -6.602 12.883 1 86.06 120 VAL B N 1
ATOM 1952 C CA . VAL B 1 120 ? 7.512 -7.953 13.414 1 86.06 120 VAL B CA 1
ATOM 1953 C C . VAL B 1 120 ? 6.395 -8.828 12.859 1 86.06 120 VAL B C 1
ATOM 1955 O O . VAL B 1 120 ? 6.637 -9.977 12.461 1 86.06 120 VAL B O 1
ATOM 1958 N N . GLY B 1 121 ? 5.188 -8.336 12.922 1 82.44 121 GLY B N 1
ATOM 1959 C CA . GLY B 1 121 ? 4.066 -9.062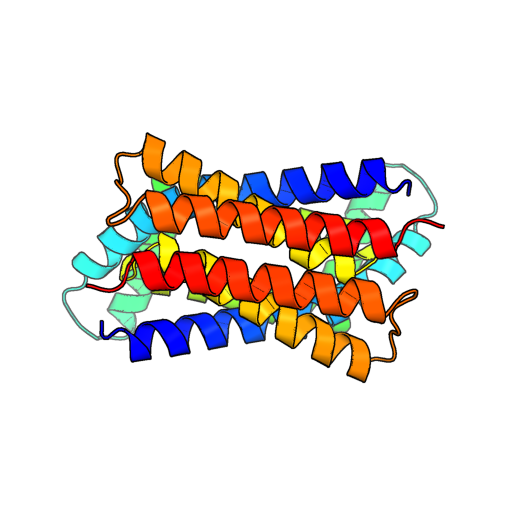 12.359 1 82.44 121 GLY B CA 1
ATOM 1960 C C . GLY B 1 121 ? 4.27 -9.445 10.906 1 82.44 121 GLY B C 1
ATOM 1961 O O . GLY B 1 121 ? 4.023 -10.586 10.516 1 82.44 121 GLY B O 1
ATOM 1962 N N . VAL B 1 122 ? 4.738 -8.578 10.172 1 75.69 122 VAL B N 1
ATOM 1963 C CA . VAL B 1 122 ? 5.027 -8.812 8.766 1 75.69 122 VAL B CA 1
ATOM 1964 C C . VAL B 1 122 ? 6.125 -9.867 8.633 1 75.69 122 VAL B C 1
ATOM 1966 O O . VAL B 1 122 ? 6.039 -10.758 7.781 1 75.69 122 VAL B O 1
ATOM 1969 N N . ALA B 1 123 ? 7.168 -9.758 9.438 1 78.31 123 ALA B N 1
ATOM 1970 C CA . ALA B 1 123 ? 8.258 -10.734 9.414 1 78.31 123 ALA B CA 1
ATOM 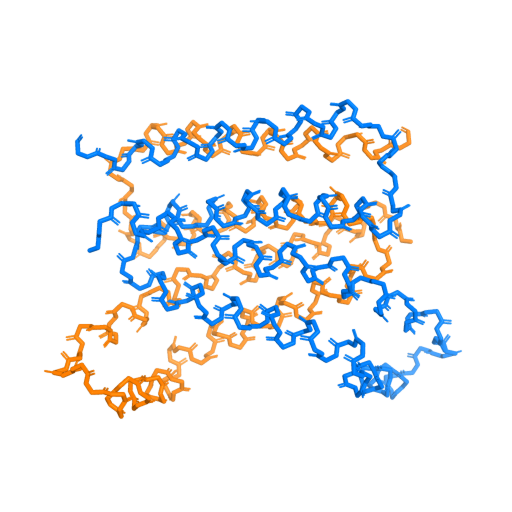1971 C C . ALA B 1 123 ? 7.742 -12.133 9.727 1 78.31 123 ALA B C 1
ATOM 1973 O O . ALA B 1 123 ? 8.172 -13.109 9.109 1 78.31 123 ALA B O 1
ATOM 1974 N N . ILE B 1 124 ? 6.891 -12.195 10.656 1 81.38 124 ILE B N 1
ATOM 1975 C CA . ILE B 1 124 ? 6.301 -13.484 11.008 1 81.38 124 ILE B CA 1
ATOM 1976 C C . ILE B 1 124 ? 5.508 -14.031 9.828 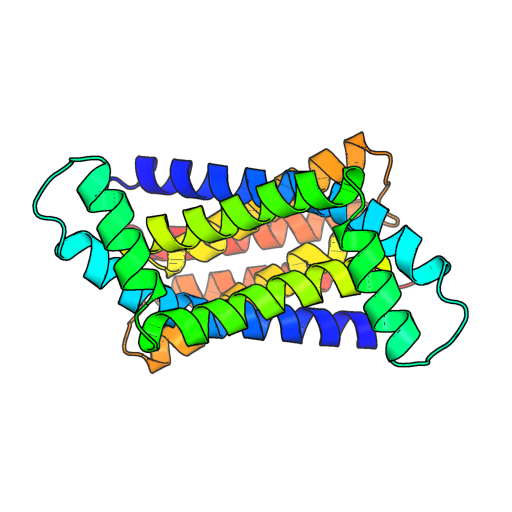1 81.38 124 ILE B C 1
ATOM 1978 O O . ILE B 1 124 ? 5.621 -15.211 9.492 1 81.38 124 ILE B O 1
ATOM 1982 N N . CYS B 1 125 ? 4.711 -13.289 9.234 1 72.5 125 CYS B N 1
ATOM 1983 C CA . CYS B 1 125 ? 3.943 -13.703 8.062 1 72.5 125 CYS B CA 1
ATOM 1984 C C . CYS B 1 125 ? 4.867 -14.164 6.941 1 72.5 125 CYS B C 1
ATOM 1986 O O . CYS B 1 125 ? 4.586 -15.156 6.266 1 72.5 125 CYS B O 1
ATOM 1988 N N . PHE B 1 126 ? 5.922 -13.398 6.781 1 70.75 126 PHE B N 1
ATOM 1989 C CA . PHE B 1 126 ? 6.902 -13.75 5.758 1 70.75 126 PHE B CA 1
ATOM 1990 C C . PHE B 1 126 ? 7.535 -15.102 6.055 1 70.75 126 PHE B C 1
ATOM 1992 O O . PHE B 1 126 ? 7.723 -15.922 5.152 1 70.75 126 PHE B O 1
ATOM 1999 N N . HIS B 1 127 ? 7.934 -15.273 7.266 1 74.19 127 HIS B N 1
ATOM 2000 C CA . HIS B 1 127 ? 8.578 -16.516 7.668 1 74.19 127 HIS B CA 1
ATOM 2001 C C . HIS B 1 127 ? 7.664 -17.719 7.434 1 74.19 127 HIS B C 1
ATOM 2003 O O . HIS B 1 127 ? 8.141 -18.812 7.148 1 74.19 127 HIS B O 1
ATOM 2009 N N . SER B 1 128 ? 6.414 -17.578 7.551 1 70.62 128 SER B N 1
ATOM 2010 C CA . SER B 1 128 ? 5.449 -18.656 7.363 1 70.62 128 SER B CA 1
ATOM 2011 C C . SER B 1 128 ? 5.449 -19.156 5.926 1 70.62 128 SER B C 1
ATOM 2013 O O . SER B 1 128 ? 4.922 -20.234 5.637 1 70.62 128 SER B O 1
ATOM 2015 N N . LYS B 1 129 ? 5.941 -18.469 5.09 1 62.94 129 LYS B N 1
ATOM 2016 C CA . LYS B 1 129 ? 5.926 -18.828 3.676 1 62.94 129 LYS B CA 1
ATOM 2017 C C . LYS B 1 129 ? 7.25 -19.453 3.252 1 62.94 129 LYS B C 1
ATOM 2019 O O . LYS B 1 129 ? 7.371 -19.953 2.133 1 62.94 129 LYS B O 1
ATOM 2024 N N . LEU B 1 130 ? 8.25 -19.297 4.082 1 58.75 130 LEU B N 1
ATOM 2025 C CA . LEU B 1 130 ? 9.531 -19.953 3.787 1 58.75 130 LEU B CA 1
ATOM 2026 C C . LEU B 1 130 ? 9.406 -21.469 3.904 1 58.75 130 LEU B C 1
ATOM 2028 O O . LEU B 1 130 ? 8.57 -21.969 4.656 1 58.75 130 LEU B O 1
ATOM 2032 N N . PRO B 1 131 ? 10.055 -22.266 2.877 1 56.12 131 PRO B N 1
ATOM 2033 C CA . PRO B 1 131 ? 10.031 -23.734 2.938 1 56.12 131 PRO B CA 1
ATOM 2034 C C . PRO B 1 131 ? 10.359 -24.266 4.328 1 56.12 131 PRO B C 1
ATOM 2036 O O . PRO B 1 131 ? 11.086 -23.625 5.09 1 56.12 131 PRO B O 1
#

Solvent-accessible surface area (backbone atoms only — not comparable to full-atom values): 12736 Å² total; per-residue (Å²): 124,54,69,65,59,53,50,53,53,27,43,49,28,4,40,32,36,6,51,22,47,48,49,37,23,56,49,34,27,55,48,63,69,64,57,86,61,89,47,68,66,51,51,51,47,47,50,48,51,46,61,64,32,65,76,28,35,52,38,46,52,47,29,49,49,19,53,52,50,43,42,59,54,35,24,74,47,60,63,85,36,48,50,47,42,20,40,40,34,18,45,51,32,26,53,51,42,30,40,74,73,66,51,71,71,86,31,53,68,36,36,53,52,10,51,50,32,20,49,52,10,32,51,38,23,49,55,35,70,56,132,126,55,72,65,58,53,49,52,53,27,43,51,29,3,41,32,38,6,53,21,48,50,50,36,22,57,50,35,28,56,47,63,70,62,58,86,58,90,49,67,65,51,52,51,48,46,50,49,51,46,59,64,32,66,77,29,36,51,38,46,51,46,29,49,50,20,53,54,49,42,43,58,53,34,24,72,45,62,63,73,39,47,51,38,48,18,42,44,35,18,45,52,32,25,54,52,43,29,44,74,73,65,56,74,71,92,37,52,68,41,38,50,52,10,49,51,33,28,44,50,10,32,49,39,23,38,55,28,65,53,133